Protein AF-A0A930VDH4-F1 (afdb_monomer_lite)

Organism: NCBI:txid433663

InterPro domains:
  IPR058807 ScoMcrA-like, N-terminal head domain [PF26345] (10-71)

Foldseek 3Di:
DALVLLVVLVVPDDLDDPQAQKWWDDPLGTHHLLSSQQSSVCSVPVDGDPSPPQPDSCSSVVVCVVNPIDMDGSLPPSNQAAPVRAADECVVCDVPSLLVQLLVQLLVVLLVQLQAPPRAAELSRSQSRSCRHSSYDDPDDSVVRVLSSLLVQLQVCLVVVHQRSLLSHADPQSAHDPSQQVSCCVRPVDGDPDSSVSSLVSSLSSNQVSVHDPQDPVSDDRDDRRPPPPPPPPPPPPPPPDDPDDDDDDPPPDPFDADPPPRHGDDPVRDDPVVD

Structure (mmCIF, N/CA/C/O backbone):
data_AF-A0A930VDH4-F1
#
_entry.id   AF-A0A930VDH4-F1
#
loop_
_atom_site.group_PDB
_atom_site.id
_atom_site.type_symbol
_atom_site.label_atom_id
_atom_site.label_alt_id
_atom_site.label_comp_id
_atom_site.label_asym_id
_atom_site.label_entity_id
_atom_site.label_seq_id
_atom_site.pdbx_PDB_ins_code
_atom_site.Cartn_x
_atom_site.Cartn_y
_atom_site.Cartn_z
_atom_site.occupancy
_atom_site.B_iso_or_equiv
_atom_site.auth_seq_id
_atom_site.auth_comp_id
_atom_site.auth_asym_id
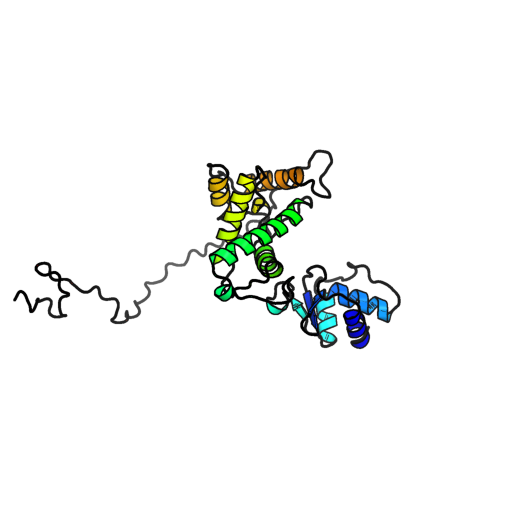_atom_site.auth_atom_id
_atom_site.pdbx_PDB_model_num
ATOM 1 N N . MET A 1 1 ? -22.572 11.115 24.517 1.00 79.00 1 MET A N 1
ATOM 2 C CA . MET A 1 1 ? -22.110 9.742 24.203 1.00 79.00 1 MET A CA 1
ATOM 3 C C . MET A 1 1 ? -21.306 9.202 25.389 1.00 79.00 1 MET A C 1
ATOM 5 O O . MET A 1 1 ? -20.647 9.995 26.045 1.00 79.00 1 MET A O 1
ATOM 9 N N . SER A 1 2 ? -21.380 7.906 25.712 1.00 89.38 2 SER A N 1
ATOM 10 C CA . SER A 1 2 ? -20.719 7.315 26.896 1.00 89.38 2 SER A CA 1
ATOM 11 C C . SER A 1 2 ? -19.932 6.052 26.542 1.00 89.38 2 SER A C 1
ATOM 13 O O . SER A 1 2 ? -20.124 5.487 25.465 1.00 89.38 2 SER A O 1
ATOM 15 N N . ARG A 1 3 ? -19.101 5.562 27.474 1.00 91.94 3 ARG A N 1
ATOM 16 C CA . ARG A 1 3 ? -18.347 4.306 27.318 1.00 91.94 3 ARG A CA 1
ATOM 17 C C . ARG A 1 3 ? -19.244 3.115 26.948 1.00 91.94 3 ARG A C 1
ATOM 19 O O . ARG A 1 3 ? -18.837 2.296 26.135 1.00 91.94 3 ARG A O 1
ATOM 26 N N . HIS A 1 4 ? -20.466 3.060 27.485 1.00 92.69 4 HIS A N 1
ATOM 27 C CA . HIS A 1 4 ? -21.440 2.007 27.177 1.00 92.69 4 HIS A CA 1
ATOM 28 C C . HIS A 1 4 ? -21.858 1.994 25.695 1.00 92.69 4 HIS A C 1
ATOM 30 O O . HIS A 1 4 ? -21.906 0.934 25.072 1.00 92.69 4 HIS A O 1
ATOM 36 N N . HIS A 1 5 ? -22.095 3.172 25.109 1.00 92.38 5 HIS A N 1
ATOM 37 C CA . HIS A 1 5 ? -22.442 3.288 23.689 1.00 92.38 5 HIS A CA 1
ATOM 38 C C . HIS A 1 5 ? -21.302 2.798 22.791 1.00 92.38 5 HIS A C 1
ATOM 40 O O . HIS A 1 5 ? -21.552 2.100 21.814 1.00 92.38 5 HIS A O 1
ATOM 46 N N . VAL A 1 6 ? -20.052 3.097 23.163 1.00 90.94 6 VAL A N 1
ATOM 47 C CA . VAL A 1 6 ? -18.861 2.612 22.448 1.00 90.94 6 VAL A CA 1
ATOM 48 C C . VAL A 1 6 ? -18.741 1.092 22.547 1.00 90.94 6 VAL A C 1
ATOM 50 O O . VAL A 1 6 ? -18.571 0.431 21.530 1.00 90.94 6 VAL A O 1
ATOM 53 N N . THR A 1 7 ? -18.898 0.504 23.738 1.00 91.44 7 THR A N 1
ATOM 54 C CA . THR A 1 7 ? -18.869 -0.964 23.885 1.00 91.44 7 THR A CA 1
ATOM 55 C C . THR A 1 7 ? -19.987 -1.660 23.111 1.00 91.44 7 THR A C 1
ATOM 57 O O . THR A 1 7 ? -19.758 -2.726 22.554 1.00 91.44 7 THR A O 1
ATOM 60 N N . SER A 1 8 ? -21.180 -1.059 23.037 1.00 89.81 8 SER A N 1
ATOM 61 C CA . SER A 1 8 ? -22.277 -1.602 22.230 1.00 89.81 8 SER A CA 1
ATOM 62 C C . SER A 1 8 ? -21.998 -1.488 20.730 1.00 89.81 8 SER A C 1
ATOM 64 O O . SER A 1 8 ? -22.344 -2.404 19.996 1.00 89.81 8 SER A O 1
ATOM 66 N N . ALA A 1 9 ? -21.362 -0.405 20.270 1.00 89.56 9 ALA A N 1
ATOM 67 C CA . ALA A 1 9 ? -20.952 -0.259 18.872 1.00 89.56 9 ALA A CA 1
ATOM 68 C C . ALA A 1 9 ? -19.902 -1.304 18.465 1.00 89.56 9 ALA A C 1
ATOM 70 O O . ALA A 1 9 ? -20.001 -1.881 17.389 1.00 89.56 9 ALA A O 1
ATOM 71 N N . LEU A 1 10 ? -18.939 -1.593 19.344 1.00 89.00 10 LEU A N 1
ATOM 72 C CA . LEU A 1 10 ? -17.893 -2.589 19.093 1.00 89.00 10 LEU A CA 1
ATOM 73 C C . LEU A 1 10 ? -18.436 -4.015 18.939 1.00 89.00 10 LEU A C 1
ATOM 75 O O . LEU A 1 10 ? -17.871 -4.791 18.183 1.00 89.00 10 LEU A O 1
ATOM 79 N N . ALA A 1 11 ? -19.524 -4.364 19.630 1.00 85.25 11 ALA A N 1
ATOM 80 C CA . ALA A 1 11 ? -20.116 -5.702 19.555 1.00 85.25 11 ALA A CA 1
ATOM 81 C C . ALA A 1 11 ? -20.780 -6.016 18.199 1.00 85.25 11 ALA A C 1
ATOM 83 O O . ALA A 1 11 ? -21.043 -7.179 17.907 1.00 85.25 11 ALA A O 1
ATOM 84 N N . GLU A 1 12 ? -21.074 -4.990 17.400 1.00 81.31 12 GLU A N 1
ATOM 85 C CA . GLU A 1 12 ? -21.780 -5.101 16.117 1.00 81.31 12 GLU A CA 1
ATOM 86 C C . GLU A 1 12 ? -20.874 -4.798 14.913 1.00 81.31 12 GLU A C 1
ATOM 88 O O . GLU A 1 12 ? -21.318 -4.919 13.774 1.00 81.31 12 GLU A O 1
ATOM 93 N N . GLN A 1 13 ? -19.622 -4.390 15.149 1.00 77.38 13 GLN A N 1
ATOM 94 C CA . GLN A 1 13 ? -18.637 -4.159 14.095 1.00 77.38 13 GLN A CA 1
ATOM 95 C C . GLN A 1 13 ? -17.711 -5.362 13.942 1.00 77.38 13 GLN A C 1
ATOM 97 O O . GLN A 1 13 ? -17.181 -5.882 14.923 1.00 77.38 13 GLN A O 1
ATOM 102 N N . ASP A 1 14 ? -17.428 -5.730 12.697 1.00 66.75 14 ASP A N 1
ATOM 103 C CA . ASP A 1 14 ? -16.329 -6.637 12.396 1.00 66.75 14 ASP A CA 1
ATOM 104 C C . ASP A 1 14 ? -14.994 -5.892 12.591 1.00 66.75 14 ASP A C 1
ATOM 106 O O . ASP A 1 14 ? -14.779 -4.810 12.040 1.00 66.75 14 ASP A O 1
ATOM 110 N N . GLY A 1 15 ? -14.086 -6.462 13.394 1.00 59.78 15 GLY A N 1
ATOM 111 C CA . GLY A 1 15 ? -12.808 -5.865 13.828 1.00 59.78 15 GLY A CA 1
ATOM 112 C C . GLY A 1 15 ? -11.730 -5.718 12.745 1.00 59.78 15 GLY A C 1
ATOM 113 O O . GLY A 1 15 ? -10.545 -5.867 13.026 1.00 59.78 15 GLY A O 1
ATOM 114 N N . THR A 1 16 ? -12.131 -5.487 11.495 1.00 58.84 16 THR A N 1
ATOM 115 C CA . THR A 1 16 ? -11.247 -5.329 10.329 1.00 58.84 16 THR A CA 1
ATOM 116 C C . THR A 1 16 ? -11.813 -4.314 9.327 1.00 58.84 16 THR A C 1
ATOM 118 O O . THR A 1 16 ? -11.855 -4.546 8.121 1.00 58.84 16 THR A O 1
ATOM 121 N N . GLY A 1 17 ? -12.266 -3.162 9.831 1.00 56.84 17 GLY A N 1
ATOM 122 C CA . GLY A 1 17 ? -12.662 -2.028 8.992 1.00 56.84 17 GLY A CA 1
ATOM 123 C C . GLY A 1 17 ? -11.496 -1.423 8.182 1.00 56.84 17 GLY A C 1
ATOM 124 O O . GLY A 1 17 ? -10.336 -1.813 8.361 1.00 56.84 17 GLY A O 1
ATOM 125 N N . PRO A 1 18 ? -11.781 -0.457 7.286 1.00 57.75 18 PRO A N 1
ATOM 126 C CA . PRO A 1 18 ? -10.750 0.266 6.554 1.00 57.75 18 PRO A CA 1
ATOM 127 C C . PRO A 1 18 ? -9.725 0.889 7.507 1.00 57.75 18 PRO A C 1
ATOM 129 O O . PRO A 1 18 ? -10.044 1.302 8.621 1.00 57.75 18 PRO A O 1
ATOM 132 N N . ARG A 1 19 ? -8.469 0.946 7.061 1.00 67.06 19 ARG A N 1
ATOM 133 C CA . ARG A 1 19 ? -7.366 1.465 7.866 1.00 67.06 19 ARG A CA 1
ATOM 134 C C . ARG A 1 19 ? -7.548 2.963 8.100 1.00 67.06 19 ARG A C 1
ATOM 136 O O . ARG A 1 19 ? -7.362 3.763 7.187 1.00 67.06 19 ARG A O 1
ATOM 143 N N . GLU A 1 20 ? -7.850 3.319 9.337 1.00 75.44 20 GLU A N 1
ATOM 144 C CA . GLU A 1 20 ? -7.886 4.703 9.790 1.00 75.44 20 GLU A CA 1
ATOM 145 C C . GLU A 1 20 ? -6.541 5.134 10.380 1.00 75.44 20 GLU A C 1
ATOM 147 O O . GLU A 1 20 ? -5.685 4.318 10.735 1.00 75.44 20 GLU A O 1
ATOM 152 N N . ASP A 1 21 ? -6.349 6.443 10.513 1.00 83.69 21 ASP A N 1
ATOM 153 C CA . ASP A 1 21 ? -5.155 7.008 11.142 1.00 83.69 21 ASP A CA 1
ATOM 154 C C . ASP A 1 21 ? -5.068 6.716 12.640 1.00 83.69 21 ASP A C 1
ATOM 156 O O . ASP A 1 21 ? -3.978 6.766 13.215 1.00 83.69 21 ASP A O 1
ATOM 160 N N . PHE A 1 22 ? -6.195 6.371 13.262 1.00 88.31 22 PHE A N 1
ATOM 161 C CA . PHE A 1 22 ? -6.268 5.948 14.649 1.00 88.31 22 PHE A CA 1
ATOM 162 C C . PHE A 1 22 ? -7.115 4.693 14.782 1.00 88.31 22 PHE A C 1
ATOM 164 O O . PHE A 1 22 ? -8.194 4.583 14.211 1.00 88.31 22 PHE A O 1
ATOM 171 N N . VAL A 1 23 ? -6.617 3.755 15.579 1.00 89.75 23 VAL A N 1
ATOM 172 C CA . VAL A 1 23 ? -7.215 2.438 15.762 1.00 89.75 23 VAL A CA 1
ATOM 173 C C . VAL A 1 23 ? -7.462 2.207 17.243 1.00 89.75 23 VAL A C 1
ATOM 175 O O . VAL A 1 23 ? -6.554 2.320 18.071 1.00 89.75 23 VAL A O 1
ATOM 178 N N . LEU A 1 24 ? -8.700 1.884 17.592 1.00 90.88 24 LEU A N 1
ATOM 179 C CA . LEU A 1 24 ? -9.090 1.443 18.920 1.00 90.88 24 LEU A CA 1
ATOM 180 C C . LEU A 1 24 ? -8.817 -0.058 19.062 1.00 90.88 24 LEU A C 1
ATOM 182 O O . LEU A 1 24 ? -9.305 -0.865 18.278 1.00 90.88 24 LEU A O 1
ATOM 186 N N . MET A 1 25 ? -8.082 -0.433 20.109 1.00 89.81 25 MET A N 1
ATOM 187 C CA . MET A 1 25 ? -7.813 -1.831 20.449 1.00 89.81 25 MET A CA 1
ATOM 188 C C . MET A 1 25 ? -8.819 -2.337 21.485 1.00 89.81 25 MET A C 1
ATOM 190 O O . MET A 1 25 ? -8.891 -1.805 22.600 1.00 89.81 25 MET A O 1
ATOM 194 N N . HIS A 1 26 ? -9.572 -3.388 21.153 1.00 88.88 26 HIS A N 1
ATOM 195 C CA . HIS A 1 26 ? -10.546 -4.001 22.060 1.00 88.88 26 HIS A CA 1
ATOM 196 C C . HIS A 1 26 ? -10.658 -5.512 21.844 1.00 88.88 26 HIS A C 1
ATOM 198 O O . HIS A 1 26 ? -10.803 -5.971 20.718 1.00 88.88 26 HIS A O 1
ATOM 204 N N . GLY A 1 27 ? -10.572 -6.303 22.920 1.00 83.75 27 GLY A N 1
ATOM 205 C CA . GLY A 1 27 ? -10.697 -7.766 22.831 1.00 83.75 27 GLY A CA 1
ATOM 206 C C . GLY A 1 27 ? -9.653 -8.445 21.929 1.00 83.75 27 GLY A C 1
ATOM 207 O O . GLY A 1 27 ? -9.933 -9.491 21.360 1.00 83.75 27 GLY A O 1
ATOM 208 N N . GLY A 1 28 ? -8.472 -7.837 21.753 1.00 80.25 28 GLY A N 1
ATOM 209 C CA . GLY A 1 28 ? -7.440 -8.323 20.825 1.00 80.25 28 GLY A CA 1
ATOM 210 C C . GLY A 1 28 ? -7.694 -7.994 19.348 1.00 80.25 28 GLY A C 1
ATOM 211 O O . GLY A 1 28 ? -6.917 -8.420 18.503 1.00 80.25 28 GLY A O 1
ATOM 212 N N . GLN A 1 29 ? -8.749 -7.236 19.043 1.00 83.25 29 GLN A N 1
ATOM 213 C CA . GLN A 1 29 ? -9.100 -6.772 17.701 1.00 83.25 29 GLN A CA 1
ATOM 214 C C . GLN A 1 29 ? -8.829 -5.268 17.549 1.00 83.25 29 GLN A C 1
ATOM 216 O O . GLN A 1 29 ? -8.741 -4.536 18.544 1.00 83.25 29 GLN A O 1
ATOM 221 N N . ALA A 1 30 ? -8.703 -4.830 16.298 1.00 85.56 30 ALA A N 1
ATOM 222 C CA . ALA A 1 30 ? -8.422 -3.457 15.898 1.00 85.56 30 ALA A CA 1
ATOM 223 C C . ALA A 1 30 ? -9.645 -2.854 15.195 1.00 85.56 30 ALA A C 1
ATOM 225 O O . ALA A 1 30 ? -10.146 -3.412 14.229 1.00 85.56 30 ALA A O 1
ATOM 226 N N . TYR A 1 31 ? -10.112 -1.696 15.647 1.00 87.00 31 TYR A N 1
ATOM 227 C CA . TYR A 1 31 ? -11.273 -1.020 15.069 1.00 87.00 31 TYR A CA 1
ATOM 228 C C . TYR A 1 31 ? -10.912 0.406 14.669 1.00 87.00 31 TYR A C 1
ATOM 230 O O . TYR A 1 31 ? -10.160 1.066 15.385 1.00 87.00 31 TYR A O 1
ATOM 238 N N . GLY A 1 32 ? -11.472 0.906 13.568 1.00 87.81 32 GLY A N 1
ATOM 239 C CA . GLY A 1 32 ? -11.352 2.319 13.206 1.00 87.81 32 GLY A CA 1
ATOM 240 C C . GLY A 1 32 ? -11.907 3.215 14.318 1.00 87.81 32 GLY A C 1
ATOM 241 O O . GLY A 1 32 ? -13.029 3.010 14.783 1.00 87.81 32 GLY A O 1
ATOM 242 N N . ALA A 1 33 ? -11.113 4.166 14.807 1.00 89.19 33 ALA A N 1
ATOM 243 C CA . ALA A 1 33 ? -11.533 5.096 15.848 1.00 89.19 33 ALA A CA 1
ATOM 244 C C . ALA A 1 33 ? -12.740 5.959 15.424 1.00 89.19 33 ALA A C 1
ATOM 246 O O . ALA A 1 33 ? -13.678 6.118 16.206 1.00 89.19 33 ALA A O 1
ATOM 247 N N . GLU A 1 34 ? -12.741 6.506 14.211 1.00 87.00 34 GLU A N 1
ATOM 248 C CA . GLU A 1 34 ? -13.826 7.304 13.636 1.00 87.00 34 GLU A CA 1
ATOM 249 C C . GLU A 1 34 ? -15.056 6.443 13.352 1.00 87.00 34 GLU A C 1
ATOM 251 O O . GLU A 1 34 ? -16.157 6.821 13.760 1.00 87.00 34 GLU A O 1
ATOM 256 N N . ALA A 1 35 ? -14.891 5.260 12.754 1.00 86.56 35 ALA A N 1
ATOM 257 C CA . ALA A 1 35 ? -15.990 4.328 12.515 1.00 86.56 35 ALA A CA 1
ATOM 258 C C . ALA A 1 35 ? -16.689 3.908 13.819 1.00 86.56 35 ALA A C 1
ATOM 260 O O . ALA A 1 35 ? -17.920 3.937 13.919 1.00 86.56 35 ALA A O 1
ATOM 261 N N . VAL A 1 36 ? -15.922 3.546 14.852 1.00 89.38 36 VAL A N 1
ATOM 262 C CA . VAL A 1 36 ? -16.469 3.176 16.168 1.00 89.38 36 VAL A CA 1
ATOM 263 C C . VAL A 1 36 ? -17.174 4.358 16.813 1.00 89.38 36 VAL A C 1
ATOM 265 O O . VAL A 1 36 ? -18.265 4.201 17.366 1.00 89.38 36 VAL A O 1
ATOM 268 N N . LEU A 1 37 ? -16.570 5.545 16.760 1.00 88.75 37 LEU A N 1
ATOM 269 C CA . LEU A 1 37 ? -17.138 6.722 17.398 1.00 88.75 37 LEU A CA 1
ATOM 270 C C . LEU A 1 37 ? -18.425 7.183 16.707 1.00 88.75 37 LEU A C 1
ATOM 272 O O . LEU A 1 37 ? -19.393 7.519 17.390 1.00 88.75 37 LEU A O 1
ATOM 276 N N . SER A 1 38 ? -18.468 7.133 15.377 1.00 85.94 38 SER A N 1
ATOM 277 C CA . SER A 1 38 ? -19.652 7.468 14.579 1.00 85.94 38 SER A CA 1
ATOM 278 C C . SER A 1 38 ? -20.797 6.490 14.857 1.00 85.94 38 SER A C 1
ATOM 280 O O . SER A 1 38 ? -21.923 6.912 15.134 1.00 85.94 38 SER A O 1
ATOM 282 N N . ALA A 1 39 ? -20.508 5.185 14.923 1.00 88.31 39 ALA A N 1
ATOM 283 C CA . ALA A 1 39 ? -21.491 4.171 15.310 1.00 88.31 39 ALA A CA 1
ATOM 284 C C . ALA A 1 39 ? -21.992 4.358 16.756 1.00 88.31 39 ALA A C 1
ATOM 286 O O . ALA A 1 39 ? -23.193 4.268 17.026 1.00 88.31 39 ALA A O 1
ATOM 287 N N . ALA A 1 40 ? -21.096 4.674 17.694 1.00 90.00 40 ALA A N 1
ATOM 288 C CA . ALA A 1 40 ? -21.452 4.948 19.084 1.00 90.00 40 ALA A CA 1
ATOM 289 C C . ALA A 1 40 ? -22.299 6.223 19.231 1.00 90.00 40 ALA A C 1
ATOM 291 O O . ALA A 1 40 ? -23.220 6.264 20.053 1.00 90.00 40 ALA A O 1
ATOM 292 N N . HIS A 1 41 ? -22.024 7.256 18.431 1.00 87.44 41 HIS A N 1
ATOM 293 C CA . HIS A 1 41 ? -22.827 8.472 18.386 1.00 87.44 41 HIS A CA 1
ATOM 294 C C . HIS A 1 41 ? -24.236 8.195 17.860 1.00 87.44 41 HIS A C 1
ATOM 296 O O . HIS A 1 41 ? -25.213 8.618 18.484 1.00 87.44 41 HIS A O 1
ATOM 302 N N . HIS A 1 42 ? -24.350 7.443 16.762 1.00 86.94 42 HIS A N 1
ATOM 303 C CA . HIS A 1 42 ? -25.639 7.027 16.219 1.00 86.94 42 HIS A CA 1
ATOM 304 C C . HIS A 1 42 ? -26.455 6.255 17.261 1.00 86.94 42 HIS A C 1
ATOM 306 O O . HIS A 1 42 ? -27.613 6.586 17.496 1.00 86.94 42 HIS A O 1
ATOM 312 N N . LYS A 1 43 ? -25.841 5.316 17.994 1.00 86.12 43 LYS A N 1
ATOM 313 C CA . LYS A 1 43 ? -26.513 4.613 19.103 1.00 86.12 43 LYS A CA 1
ATOM 314 C C . LYS A 1 43 ? -26.978 5.543 20.225 1.00 86.12 43 LYS A C 1
ATOM 316 O O . LYS A 1 43 ? -28.010 5.289 20.833 1.00 86.12 43 LYS A O 1
ATOM 321 N N . ALA A 1 44 ? -26.217 6.592 20.526 1.00 88.50 44 ALA A N 1
ATOM 322 C CA . ALA A 1 44 ? -26.541 7.515 21.611 1.00 88.50 44 ALA A CA 1
ATOM 323 C C . ALA A 1 44 ? -27.631 8.538 21.250 1.00 88.50 44 ALA A C 1
ATOM 325 O O . ALA A 1 44 ? -28.298 9.046 22.147 1.00 88.50 44 ALA A O 1
ATOM 326 N N . THR A 1 45 ? -27.769 8.888 19.970 1.00 87.31 45 THR A N 1
ATOM 327 C CA . THR A 1 45 ? -28.586 10.035 19.529 1.00 87.31 45 THR A CA 1
ATOM 328 C C . THR A 1 45 ? -29.667 9.681 18.511 1.00 87.31 45 THR A C 1
ATOM 330 O O . THR A 1 45 ? -30.575 10.477 18.302 1.00 87.31 45 THR A O 1
ATOM 333 N N . GLY A 1 46 ? -29.578 8.513 17.871 1.00 85.62 46 GLY A N 1
ATOM 334 C CA . GLY A 1 46 ? -30.395 8.137 16.716 1.00 85.62 46 GLY A CA 1
ATOM 335 C C . GLY A 1 46 ? -29.986 8.825 15.408 1.00 85.62 46 GLY A C 1
ATOM 336 O O . GLY A 1 46 ? -30.580 8.541 14.373 1.00 85.62 46 GLY A O 1
ATOM 337 N N . THR A 1 47 ? -28.978 9.705 15.429 1.00 80.19 47 THR A N 1
ATOM 338 C CA . THR A 1 47 ? -28.545 10.479 14.259 1.00 80.19 47 THR A CA 1
ATOM 339 C C . THR A 1 47 ? -27.160 10.022 13.799 1.00 80.19 47 THR A C 1
ATOM 341 O O . THR A 1 47 ? -26.223 10.011 14.611 1.00 80.19 47 THR A O 1
ATOM 344 N N . PRO A 1 48 ? -26.992 9.638 12.520 1.00 74.25 48 PRO A N 1
ATOM 345 C CA . PRO A 1 48 ? -25.680 9.309 11.985 1.00 74.25 48 PRO A CA 1
ATOM 346 C C . PRO A 1 48 ? -24.831 10.579 11.905 1.00 74.25 48 PRO A C 1
ATOM 348 O O . PRO A 1 48 ? -25.291 11.613 11.422 1.00 74.25 48 PRO A O 1
ATOM 351 N N . VAL A 1 49 ? -23.592 10.495 12.384 1.00 67.56 49 VAL A N 1
ATOM 352 C CA . VAL A 1 49 ? -22.578 11.511 12.084 1.00 67.56 49 VAL A CA 1
ATOM 353 C C . VAL A 1 49 ? -22.026 11.149 10.710 1.00 67.56 49 VAL A C 1
ATOM 355 O O . VAL A 1 49 ? -21.617 9.998 10.543 1.00 67.56 49 VAL A O 1
ATOM 358 N N . PRO A 1 50 ? -22.048 12.046 9.712 1.00 61.56 50 PRO A N 1
ATOM 359 C CA . PRO A 1 50 ? -21.342 11.771 8.472 1.00 61.56 50 PRO A CA 1
ATOM 360 C C . PRO A 1 50 ? -19.849 11.604 8.780 1.00 61.56 50 PRO A C 1
ATOM 362 O O . PRO A 1 50 ? -19.310 12.343 9.603 1.00 61.56 50 PRO A O 1
ATOM 365 N N . ASP A 1 51 ? -19.176 10.680 8.092 1.00 54.09 51 ASP A N 1
ATOM 366 C CA . ASP A 1 51 ? -17.770 10.291 8.317 1.00 54.09 51 ASP A CA 1
ATOM 367 C C . ASP A 1 51 ? -16.758 11.464 8.313 1.00 54.09 51 ASP A C 1
ATOM 369 O O . ASP A 1 51 ? -15.575 11.266 8.561 1.00 54.09 51 ASP A O 1
ATOM 373 N N . HIS A 1 52 ? -17.172 12.693 7.984 1.00 50.84 52 HIS A N 1
ATOM 374 C CA . HIS A 1 52 ? -16.321 13.881 7.849 1.00 50.84 52 HIS A CA 1
ATOM 375 C C . HIS A 1 52 ? -16.675 15.029 8.810 1.00 50.84 52 HIS A C 1
ATOM 377 O O . HIS A 1 52 ? -16.106 16.111 8.683 1.00 50.84 52 HIS A O 1
ATOM 383 N N . ASP A 1 53 ? -17.580 14.831 9.776 1.00 58.59 53 ASP A N 1
ATOM 384 C CA . ASP A 1 53 ? -17.947 15.894 10.734 1.00 58.59 53 ASP A CA 1
ATOM 385 C C . ASP A 1 53 ? -16.896 16.102 11.851 1.00 58.59 53 ASP A C 1
ATOM 387 O O . ASP A 1 53 ? -17.042 16.941 12.744 1.00 58.59 53 ASP A O 1
ATOM 391 N N . TRP A 1 54 ? -15.794 15.345 11.813 1.00 64.81 54 TRP A N 1
ATOM 392 C CA . TRP A 1 54 ? -14.688 15.469 12.757 1.00 64.81 54 TRP A CA 1
ATOM 393 C C . TRP A 1 54 ? -13.762 16.617 12.337 1.00 64.81 54 TRP A C 1
ATOM 395 O O . TRP A 1 54 ? -12.929 16.500 11.442 1.00 64.81 54 TRP A O 1
ATOM 405 N N . THR A 1 55 ? -13.900 17.756 13.014 1.00 68.06 55 THR A N 1
ATOM 406 C CA . THR A 1 55 ? -13.151 18.999 12.735 1.00 68.06 55 THR A CA 1
ATOM 407 C C . THR A 1 55 ? -11.627 18.853 12.806 1.00 68.06 55 THR A C 1
ATOM 409 O O . THR A 1 55 ? -10.900 19.648 12.209 1.00 68.06 55 THR A O 1
ATOM 412 N N . ALA A 1 56 ? -11.131 17.841 13.525 1.00 78.88 56 ALA A N 1
ATOM 413 C CA . ALA A 1 56 ? -9.725 17.470 13.560 1.00 78.88 56 ALA A CA 1
ATOM 414 C C . ALA A 1 56 ? -9.552 15.958 13.389 1.00 78.88 56 ALA A C 1
ATOM 416 O O . ALA A 1 56 ? -10.270 15.164 13.994 1.00 78.88 56 ALA A O 1
ATOM 417 N N . LYS A 1 57 ? -8.512 15.579 12.644 1.00 76.94 57 LYS A N 1
ATOM 418 C CA . LYS A 1 57 ? -8.165 14.197 12.279 1.00 76.94 57 LYS A CA 1
ATOM 419 C C . LYS A 1 57 ? -7.951 13.241 13.466 1.00 76.94 57 LYS A C 1
ATOM 421 O O . LYS A 1 57 ? -8.043 12.031 13.329 1.00 76.94 57 LYS A O 1
ATOM 426 N N . ASP A 1 58 ? -7.616 13.761 14.641 1.00 86.00 58 ASP A N 1
ATOM 427 C CA . ASP A 1 58 ? -7.401 12.978 15.863 1.00 86.00 58 ASP A CA 1
ATOM 428 C C . ASP A 1 58 ? -8.505 13.183 16.909 1.00 86.00 58 ASP A C 1
ATOM 430 O O . ASP A 1 58 ? -8.406 12.665 18.025 1.00 86.00 58 ASP A O 1
ATOM 434 N N . GLN A 1 59 ? -9.567 13.922 16.571 1.00 87.00 59 GLN A N 1
ATOM 435 C CA . GLN A 1 59 ? -10.665 14.224 17.486 1.00 87.00 59 GLN A CA 1
ATOM 436 C C . GLN A 1 59 ? -11.313 12.943 18.015 1.00 87.00 59 GLN A C 1
ATOM 438 O O . GLN A 1 59 ? -11.496 12.810 19.228 1.00 87.00 59 GLN A O 1
ATOM 443 N N . ALA A 1 60 ? -11.582 11.974 17.134 1.00 87.69 60 ALA A N 1
ATOM 444 C CA . ALA A 1 60 ? -12.184 10.714 17.541 1.00 87.69 60 ALA A CA 1
ATOM 445 C C . ALA A 1 60 ? -11.297 9.939 18.526 1.00 87.69 60 ALA A C 1
ATOM 447 O O . ALA A 1 60 ? -11.757 9.457 19.565 1.00 87.69 60 ALA A O 1
ATOM 448 N N . ALA A 1 61 ? -9.990 9.908 18.255 1.00 91.19 61 ALA A N 1
ATOM 449 C CA . ALA A 1 61 ? -9.011 9.263 19.117 1.00 91.19 61 ALA A CA 1
ATOM 450 C C . ALA A 1 61 ? -8.938 9.904 20.511 1.00 91.19 61 ALA A C 1
ATOM 452 O O . ALA A 1 61 ? -8.816 9.187 21.504 1.00 91.19 61 ALA A O 1
ATOM 453 N N . ARG A 1 62 ? -9.025 11.238 20.615 1.00 91.75 62 ARG A N 1
ATOM 454 C CA . ARG A 1 62 ? -9.044 11.943 21.910 1.00 91.75 62 ARG A CA 1
ATOM 455 C C . ARG A 1 62 ? -10.272 11.562 22.734 1.00 91.75 62 ARG A C 1
ATOM 457 O O . ARG A 1 62 ? -10.110 11.139 23.873 1.00 91.75 62 ARG A O 1
ATOM 464 N N . ILE A 1 63 ? -11.463 11.615 22.136 1.00 92.12 63 ILE A N 1
ATOM 465 C CA . ILE A 1 63 ? -12.725 11.279 22.816 1.00 92.12 63 ILE A CA 1
ATOM 466 C C . ILE A 1 63 ? -12.699 9.831 23.322 1.00 92.12 63 ILE A C 1
ATOM 468 O O . ILE A 1 63 ? -13.041 9.549 24.469 1.00 92.12 63 ILE A O 1
ATOM 472 N N . LEU A 1 64 ? -12.252 8.889 22.491 1.00 93.19 64 LEU A N 1
ATOM 473 C CA . LEU A 1 64 ? -12.158 7.482 22.881 1.00 93.19 64 LEU A CA 1
ATOM 474 C C . LEU A 1 64 ? -11.139 7.253 24.011 1.00 93.19 64 LEU A C 1
ATOM 476 O O . LEU A 1 64 ? -11.399 6.455 24.915 1.00 93.19 64 LEU A O 1
ATOM 480 N N . ARG A 1 65 ? -10.011 7.975 24.014 1.00 95.31 65 ARG A N 1
ATOM 481 C CA . ARG A 1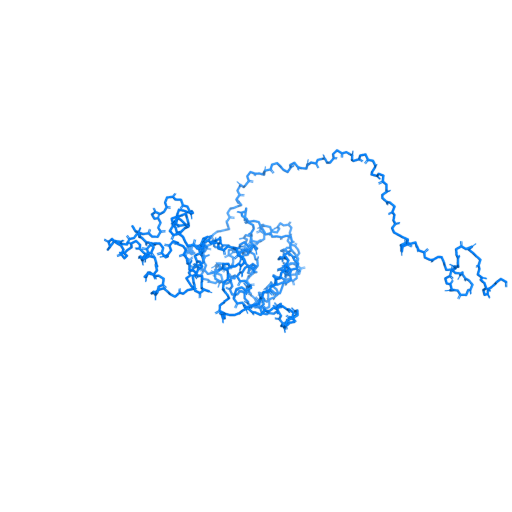 65 ? -9.037 7.936 25.119 1.00 95.31 65 ARG A CA 1
ATOM 482 C C . ARG A 1 65 ? -9.610 8.515 26.412 1.00 95.31 65 ARG A C 1
ATOM 484 O O . ARG A 1 65 ? -9.424 7.906 27.461 1.00 95.31 65 ARG A O 1
ATOM 491 N N . GLU A 1 66 ? -10.344 9.625 26.346 1.00 95.44 66 GLU A N 1
ATOM 492 C CA . GLU A 1 66 ? -11.049 10.212 27.499 1.00 95.44 66 GLU A CA 1
ATOM 493 C C . GLU A 1 66 ? -12.080 9.243 28.094 1.00 95.44 66 GLU A C 1
ATOM 495 O O . GLU A 1 66 ? -12.240 9.160 29.310 1.00 95.44 66 GLU A O 1
ATOM 500 N N . LEU A 1 67 ? -12.721 8.428 27.251 1.00 94.75 67 LEU A N 1
ATOM 501 C CA . LEU A 1 67 ? -13.622 7.348 27.669 1.00 94.75 67 LEU A CA 1
ATOM 502 C C . LEU A 1 67 ? -12.893 6.081 28.159 1.00 94.75 67 LEU A C 1
ATOM 504 O O . LEU A 1 67 ? -13.542 5.075 28.478 1.00 94.75 67 LEU A O 1
ATOM 508 N N . GLY A 1 68 ? -11.560 6.109 28.232 1.00 94.38 68 GLY A N 1
ATOM 509 C CA . GLY A 1 68 ? -10.716 5.044 28.770 1.00 94.38 68 GLY A CA 1
ATOM 510 C C . GLY A 1 68 ? -10.460 3.882 27.808 1.00 94.38 68 GLY A C 1
ATOM 511 O O . GLY A 1 68 ? -10.312 2.745 28.262 1.00 94.38 68 GLY A O 1
ATOM 512 N N . PHE A 1 69 ? -10.487 4.105 26.493 1.00 94.62 69 PHE A N 1
ATOM 513 C CA . PHE A 1 69 ? -10.096 3.096 25.502 1.00 94.62 69 PHE A CA 1
ATOM 514 C C . PHE A 1 69 ? -8.630 3.251 25.080 1.00 94.62 69 PHE A C 1
ATOM 516 O O . PHE A 1 69 ? -8.098 4.359 24.997 1.00 94.62 69 PHE A O 1
ATOM 523 N N . ARG A 1 70 ? -7.973 2.123 24.780 1.00 93.75 70 ARG A N 1
ATOM 524 C CA . ARG A 1 70 ? -6.626 2.108 24.197 1.00 93.75 70 ARG A CA 1
ATOM 525 C C . ARG A 1 70 ? -6.741 2.432 22.708 1.00 93.75 70 ARG A C 1
ATOM 527 O O . ARG A 1 70 ? -7.249 1.612 21.952 1.00 93.75 70 ARG A O 1
ATOM 534 N N . VAL A 1 71 ? -6.260 3.605 22.302 1.00 92.62 71 VAL A N 1
ATOM 535 C CA . VAL A 1 71 ? -6.260 4.044 20.898 1.00 92.62 71 VAL A CA 1
ATOM 536 C C . VAL A 1 71 ? -4.838 4.325 20.438 1.00 92.62 71 VAL A C 1
ATOM 538 O O . VAL A 1 71 ? -4.160 5.198 20.996 1.00 92.62 71 VAL A O 1
ATOM 541 N N . LEU A 1 72 ? -4.413 3.602 19.413 1.00 90.56 72 LEU A N 1
ATOM 542 C CA . LEU A 1 72 ? -3.095 3.665 18.797 1.00 90.56 72 LEU A CA 1
ATOM 543 C C . LEU A 1 72 ? -3.162 4.430 17.472 1.00 90.56 72 LEU A C 1
ATOM 545 O O . LEU A 1 72 ? -4.244 4.643 16.927 1.00 90.56 72 LEU A O 1
ATOM 549 N N . ALA A 1 73 ? -2.011 4.865 16.967 1.00 87.06 73 ALA A N 1
ATOM 550 C CA . ALA A 1 73 ? -1.930 5.317 15.583 1.00 87.06 73 ALA A CA 1
ATOM 551 C C . ALA A 1 73 ? -2.094 4.104 14.650 1.00 87.06 73 ALA A C 1
ATOM 553 O O . ALA A 1 73 ? -1.659 3.006 14.987 1.00 87.06 73 ALA A O 1
ATOM 554 N N . GLY A 1 74 ? -2.711 4.272 13.482 1.00 81.25 74 GLY A N 1
ATOM 555 C CA . GLY A 1 74 ? -2.955 3.163 12.550 1.00 81.25 74 GLY A CA 1
ATOM 556 C C . GLY A 1 74 ? -1.682 2.575 11.935 1.00 81.25 74 GLY A C 1
ATOM 557 O O . GLY A 1 74 ? -1.706 1.520 11.306 1.00 81.25 74 GLY A O 1
ATOM 558 N N . ASP A 1 75 ? -0.549 3.257 12.076 1.00 78.12 75 ASP A N 1
ATOM 559 C CA . ASP A 1 75 ? 0.778 2.770 11.712 1.00 78.12 75 ASP A CA 1
ATOM 560 C C . ASP A 1 75 ? 1.583 2.201 12.889 1.00 78.12 75 ASP A C 1
ATOM 562 O O . ASP A 1 75 ? 2.727 1.787 12.688 1.00 78.12 75 ASP A O 1
ATOM 566 N N . ASP A 1 76 ? 1.001 2.159 14.089 1.00 83.31 76 ASP A N 1
ATOM 567 C CA . ASP A 1 76 ? 1.587 1.488 15.241 1.00 83.31 76 ASP A CA 1
ATOM 568 C C . ASP A 1 76 ? 1.577 -0.036 15.007 1.00 83.31 76 ASP A C 1
ATOM 570 O O . ASP A 1 76 ? 0.531 -0.587 14.658 1.00 83.31 76 ASP A O 1
ATOM 574 N N . PRO A 1 77 ? 2.703 -0.748 15.191 1.00 75.88 77 PRO A N 1
ATOM 575 C CA . PRO A 1 77 ? 2.758 -2.200 15.024 1.00 75.88 77 PRO A CA 1
ATOM 576 C C . PRO A 1 77 ? 1.722 -2.972 15.852 1.00 75.88 77 PRO A C 1
ATOM 578 O O . PRO A 1 77 ? 1.236 -4.003 15.392 1.00 75.88 77 PRO A O 1
ATOM 581 N N . ASP A 1 78 ? 1.354 -2.476 17.037 1.00 79.00 78 ASP A N 1
ATOM 582 C CA . ASP A 1 78 ? 0.342 -3.100 17.897 1.00 79.00 78 ASP A CA 1
ATOM 583 C C . ASP A 1 78 ? -1.093 -2.857 17.395 1.00 79.00 78 ASP A C 1
ATOM 585 O O . ASP A 1 78 ? -2.018 -3.542 17.832 1.00 79.00 78 ASP A O 1
ATOM 589 N N . ALA A 1 79 ? -1.292 -1.879 16.506 1.00 81.88 79 ALA A N 1
ATOM 590 C CA . ALA A 1 79 ? -2.579 -1.571 15.884 1.00 81.88 79 ALA A CA 1
ATOM 591 C C . ALA A 1 79 ? -2.853 -2.415 14.633 1.00 81.88 79 ALA A C 1
ATOM 593 O O . ALA A 1 79 ? -3.989 -2.488 14.164 1.00 81.88 79 ALA A O 1
ATOM 594 N N . VAL A 1 80 ? -1.815 -3.030 14.065 1.00 82.19 80 VAL A N 1
ATOM 595 C CA . VAL A 1 80 ? -1.911 -3.800 12.826 1.00 82.19 80 VAL A CA 1
ATOM 596 C C . VAL A 1 80 ? -2.253 -5.249 13.165 1.00 82.19 80 VAL A C 1
ATOM 598 O O . VAL A 1 80 ? -1.464 -5.970 13.775 1.00 82.19 80 VAL A O 1
ATOM 601 N N . VAL A 1 81 ? -3.432 -5.691 12.733 1.00 82.12 81 VAL A N 1
ATOM 602 C CA . VAL A 1 81 ? -3.883 -7.085 12.851 1.00 82.12 81 VAL A CA 1
ATOM 603 C C . VAL A 1 81 ? -3.769 -7.750 11.477 1.00 82.12 81 VAL A C 1
ATOM 605 O O . VAL A 1 81 ? -4.218 -7.161 10.487 1.00 82.12 81 VAL A O 1
ATOM 608 N N . PRO A 1 82 ? -3.151 -8.940 11.375 1.00 87.75 82 PRO A N 1
ATOM 609 C CA . PRO A 1 82 ? -2.959 -9.594 10.094 1.00 87.75 82 PRO A CA 1
ATOM 610 C C . PRO A 1 82 ? -4.301 -10.099 9.564 1.00 87.75 82 PRO A C 1
ATOM 612 O O . PRO A 1 82 ? -5.172 -10.488 10.340 1.00 87.75 82 PRO A O 1
ATOM 615 N N . VAL A 1 83 ? -4.459 -10.132 8.241 1.00 83.94 83 VAL A N 1
ATOM 616 C CA . VAL A 1 83 ? -5.702 -10.593 7.591 1.00 83.94 83 VAL A CA 1
ATOM 617 C C . VAL A 1 83 ? -6.033 -12.039 7.979 1.00 83.94 83 VAL A C 1
ATOM 619 O O . VAL A 1 83 ? -7.195 -12.387 8.151 1.00 83.94 83 VAL A O 1
ATOM 622 N N . SER A 1 84 ? -5.010 -12.866 8.199 1.00 85.31 84 SER A N 1
ATOM 623 C CA . SER A 1 84 ? -5.131 -14.247 8.682 1.00 85.31 84 SER A CA 1
ATOM 624 C C . SER A 1 84 ? -5.586 -14.377 10.146 1.00 85.31 84 SER A C 1
ATOM 626 O O . SER A 1 84 ? -5.781 -15.493 10.624 1.00 85.31 84 SER A O 1
ATOM 628 N N . GLY A 1 85 ? -5.667 -13.278 10.902 1.00 83.94 85 GLY A N 1
ATOM 629 C CA . GLY A 1 85 ? -5.956 -13.265 12.339 1.00 83.94 85 GLY A CA 1
ATOM 630 C C . GLY A 1 85 ? -4.793 -13.695 13.246 1.00 83.94 85 GLY A C 1
ATOM 631 O O . GLY A 1 85 ? -4.879 -13.532 14.461 1.00 83.94 85 GLY A O 1
ATOM 632 N N . SER A 1 86 ? -3.685 -14.204 12.695 1.00 87.38 86 SER A N 1
ATOM 633 C CA . SER A 1 86 ? -2.489 -14.572 13.465 1.00 87.38 86 SER A CA 1
ATOM 634 C C . SER A 1 86 ? -1.184 -14.257 12.730 1.00 87.38 86 SER A C 1
ATOM 636 O O . SER A 1 86 ? -1.098 -14.343 11.505 1.00 87.38 86 SER A O 1
ATOM 638 N N . TRP A 1 87 ? -0.164 -13.870 13.497 1.00 93.25 87 TRP A N 1
ATOM 639 C CA . TRP A 1 87 ? 1.157 -13.513 12.982 1.00 93.25 87 TRP A CA 1
ATOM 640 C C . TRP A 1 87 ? 2.085 -14.729 12.914 1.00 93.25 87 TRP A C 1
ATOM 642 O O . TRP A 1 87 ? 2.187 -15.482 13.880 1.00 93.25 87 TRP A O 1
ATOM 652 N N . ARG A 1 88 ? 2.838 -14.845 11.817 1.00 96.12 88 ARG A N 1
ATOM 653 C CA . ARG A 1 88 ? 4.016 -15.712 11.669 1.00 96.12 88 ARG A CA 1
ATOM 654 C C . ARG A 1 88 ? 5.287 -14.862 11.684 1.00 96.12 88 ARG A C 1
ATOM 656 O O . ARG A 1 88 ? 5.299 -13.766 11.119 1.00 96.12 88 ARG A O 1
ATOM 663 N N . GLU A 1 89 ? 6.360 -15.339 12.308 1.00 94.62 89 GLU A N 1
ATOM 664 C CA . GLU A 1 89 ? 7.658 -14.657 12.243 1.00 94.62 89 GLU A CA 1
ATOM 665 C C . GLU A 1 89 ? 8.411 -15.059 10.969 1.00 94.62 89 GLU A C 1
ATOM 667 O O . GLU A 1 89 ? 8.380 -16.214 10.544 1.00 94.62 89 GLU A O 1
ATOM 672 N N . THR A 1 90 ? 9.157 -14.123 10.375 1.00 94.44 90 THR A N 1
ATOM 673 C CA . THR A 1 90 ? 10.003 -14.419 9.199 1.00 94.44 90 THR A CA 1
ATOM 674 C C . THR A 1 90 ? 11.017 -15.547 9.452 1.00 94.44 90 THR A C 1
ATOM 676 O O . THR A 1 90 ? 11.384 -16.252 8.514 1.00 94.44 90 THR A O 1
ATOM 679 N N . SER A 1 91 ? 11.448 -15.754 10.705 1.00 92.62 91 SER A N 1
ATOM 680 C CA . SER A 1 91 ? 12.331 -16.863 11.098 1.00 92.62 91 SER A CA 1
ATOM 681 C C . SER A 1 91 ? 11.686 -18.233 10.928 1.00 92.62 91 SER A C 1
ATOM 683 O O . SER A 1 91 ? 12.391 -19.193 10.636 1.00 92.62 91 SER A O 1
ATOM 685 N N . ASP A 1 92 ? 10.367 -18.310 11.098 1.00 94.75 92 ASP A N 1
ATOM 686 C CA . ASP A 1 92 ? 9.623 -19.568 11.085 1.00 94.75 92 ASP A CA 1
ATOM 687 C C . ASP A 1 92 ? 9.241 -19.953 9.652 1.00 94.75 92 ASP A C 1
ATOM 689 O O . ASP A 1 92 ? 9.199 -21.129 9.306 1.00 94.75 92 ASP A O 1
ATOM 693 N N . VAL A 1 93 ? 8.992 -18.949 8.805 1.00 96.31 93 VAL A N 1
ATOM 694 C CA . VAL A 1 93 ? 8.641 -19.128 7.387 1.00 96.31 93 VAL A CA 1
ATOM 695 C C . VAL A 1 93 ? 9.882 -19.314 6.506 1.00 96.31 93 VAL A C 1
ATOM 697 O O . VAL A 1 93 ? 9.837 -20.018 5.502 1.00 96.31 93 VAL A O 1
ATOM 700 N N . GLY A 1 94 ? 11.004 -18.695 6.879 1.00 95.88 94 GLY A N 1
ATOM 701 C CA . GLY A 1 94 ? 12.218 -18.651 6.069 1.00 95.88 94 GLY A CA 1
ATOM 702 C C . GLY A 1 94 ? 12.256 -17.440 5.133 1.00 95.88 94 GLY A C 1
ATOM 703 O O . GLY A 1 94 ? 11.228 -16.908 4.708 1.00 95.88 94 GLY A O 1
ATOM 704 N N . ALA A 1 95 ? 13.468 -16.965 4.831 1.00 92.69 95 ALA A N 1
ATOM 705 C CA . ALA A 1 95 ? 13.675 -15.665 4.191 1.00 92.69 95 ALA A CA 1
ATOM 706 C C . ALA A 1 95 ? 13.097 -15.574 2.770 1.00 92.69 95 ALA A C 1
ATOM 708 O O . ALA A 1 95 ? 12.439 -14.583 2.459 1.00 92.69 95 ALA A O 1
ATOM 709 N N . ASP A 1 96 ? 13.322 -16.588 1.931 1.00 94.69 96 ASP A N 1
ATOM 710 C CA . ASP A 1 96 ? 12.897 -16.545 0.528 1.00 94.69 96 ASP A CA 1
ATOM 711 C C . ASP A 1 96 ? 11.381 -16.716 0.372 1.00 94.69 96 ASP A C 1
ATOM 713 O O . ASP A 1 96 ? 10.741 -15.871 -0.249 1.00 94.69 96 ASP A O 1
ATOM 717 N N . ALA A 1 97 ? 10.791 -17.698 1.062 1.00 97.19 97 ALA A N 1
ATOM 718 C CA . ALA A 1 97 ? 9.337 -17.860 1.140 1.00 97.19 97 ALA A CA 1
ATOM 719 C C . ALA A 1 97 ? 8.654 -16.599 1.701 1.00 97.19 97 ALA A C 1
ATOM 721 O O . ALA A 1 97 ? 7.650 -16.136 1.165 1.00 97.19 97 ALA A O 1
ATOM 722 N N . THR A 1 98 ? 9.250 -15.960 2.721 1.00 97.88 98 THR A N 1
ATOM 723 C CA . THR A 1 98 ? 8.760 -14.660 3.207 1.00 97.88 98 THR A CA 1
ATOM 724 C C . THR A 1 98 ? 8.765 -13.614 2.088 1.00 97.88 98 THR A C 1
ATOM 726 O O . THR A 1 98 ? 7.839 -12.815 1.996 1.00 97.88 98 THR A O 1
ATOM 729 N N . ARG A 1 99 ? 9.813 -13.565 1.255 1.00 97.31 99 ARG A N 1
ATOM 730 C CA . ARG A 1 99 ? 9.942 -12.547 0.200 1.00 97.31 99 ARG A CA 1
ATOM 731 C C . ARG A 1 99 ? 8.958 -12.798 -0.928 1.00 97.31 99 ARG A C 1
ATOM 733 O O . ARG A 1 99 ? 8.416 -11.831 -1.448 1.00 97.31 99 ARG A O 1
ATOM 740 N N . GLU A 1 100 ? 8.698 -14.052 -1.268 1.00 98.06 100 GLU A N 1
ATOM 741 C CA . GLU A 1 100 ? 7.661 -14.441 -2.221 1.00 98.06 100 GLU A CA 1
ATOM 742 C C . GLU A 1 100 ? 6.265 -14.013 -1.739 1.00 98.06 100 GLU A C 1
ATOM 744 O O . GLU A 1 100 ? 5.592 -13.240 -2.421 1.00 98.06 100 GLU A O 1
ATOM 749 N N . GLU A 1 101 ? 5.868 -14.390 -0.519 1.00 98.56 101 GLU A N 1
ATOM 750 C CA . GLU A 1 101 ? 4.567 -14.001 0.047 1.00 98.56 101 GLU A CA 1
ATOM 751 C C . GLU A 1 101 ? 4.429 -12.474 0.203 1.00 98.56 101 GLU A C 1
ATOM 753 O O . GLU A 1 101 ? 3.375 -11.895 -0.070 1.00 98.56 101 GLU A O 1
ATOM 758 N N . TRP A 1 102 ? 5.505 -11.788 0.599 1.00 98.56 102 TRP A N 1
ATOM 759 C CA . TRP A 1 102 ? 5.527 -10.326 0.658 1.00 98.56 102 TRP A CA 1
ATOM 760 C C . TRP A 1 102 ? 5.426 -9.668 -0.718 1.00 98.56 102 TRP A C 1
ATOM 762 O O . TRP A 1 102 ? 4.823 -8.603 -0.827 1.00 98.56 102 TRP A O 1
ATOM 772 N N . THR A 1 103 ? 5.984 -10.283 -1.760 1.00 98.69 103 THR A N 1
ATOM 773 C CA . THR A 1 103 ? 5.877 -9.803 -3.147 1.00 98.69 103 THR A CA 1
ATOM 774 C C . THR A 1 103 ? 4.440 -9.901 -3.635 1.00 98.69 103 THR A C 1
ATOM 776 O O . THR A 1 103 ? 3.905 -8.904 -4.123 1.00 98.69 103 THR A O 1
ATOM 779 N N . ALA A 1 104 ? 3.777 -11.036 -3.401 1.00 98.50 104 ALA A N 1
ATOM 780 C CA . ALA A 1 104 ? 2.363 -11.207 -3.724 1.00 98.50 104 ALA A CA 1
ATOM 781 C C . ALA A 1 104 ? 1.489 -10.152 -3.017 1.00 98.50 104 ALA A C 1
ATOM 783 O O . ALA A 1 104 ? 0.735 -9.425 -3.667 1.00 98.50 104 ALA A O 1
ATOM 784 N N . ALA A 1 105 ? 1.670 -9.977 -1.703 1.00 98.31 105 ALA A N 1
ATOM 785 C CA . ALA A 1 105 ? 0.947 -8.975 -0.917 1.00 98.31 105 ALA A CA 1
ATOM 786 C C . ALA A 1 105 ? 1.227 -7.525 -1.367 1.00 98.31 105 ALA A C 1
ATOM 788 O O . ALA A 1 105 ? 0.323 -6.682 -1.393 1.00 98.31 105 ALA A O 1
ATOM 789 N N . ALA A 1 106 ? 2.476 -7.216 -1.733 1.00 98.56 106 ALA A N 1
ATOM 790 C CA . ALA A 1 106 ? 2.854 -5.905 -2.255 1.00 98.56 106 ALA A CA 1
ATOM 791 C C . ALA A 1 106 ? 2.164 -5.632 -3.591 1.00 98.56 106 ALA A C 1
ATOM 793 O O . ALA A 1 106 ? 1.594 -4.558 -3.777 1.00 98.56 106 ALA A O 1
ATOM 794 N N . ARG A 1 107 ? 2.174 -6.610 -4.503 1.00 98.44 107 ARG A N 1
ATOM 795 C CA . ARG A 1 107 ? 1.522 -6.498 -5.807 1.00 98.44 107 ARG A CA 1
ATOM 796 C C . ARG A 1 107 ? 0.024 -6.249 -5.663 1.00 98.44 107 ARG A C 1
ATOM 798 O O . ARG A 1 107 ? -0.486 -5.339 -6.306 1.00 98.44 107 ARG A O 1
ATOM 805 N N . GLU A 1 108 ? -0.670 -6.988 -4.799 1.00 98.19 108 GLU A N 1
ATOM 806 C CA . GLU A 1 108 ? -2.099 -6.760 -4.532 1.00 98.19 108 GLU A CA 1
ATOM 807 C C . GLU A 1 108 ? -2.382 -5.337 -4.038 1.00 98.19 108 GLU A C 1
ATOM 809 O O . GLU A 1 108 ? -3.272 -4.661 -4.553 1.00 98.19 108 GLU A O 1
ATOM 814 N N . THR A 1 109 ? -1.575 -4.848 -3.094 1.00 97.62 109 THR A N 1
ATOM 815 C CA . THR A 1 109 ? -1.695 -3.479 -2.572 1.00 97.62 109 THR A CA 1
ATOM 816 C C . THR A 1 109 ? -1.507 -2.436 -3.679 1.00 97.62 109 THR A C 1
ATOM 818 O O . THR A 1 109 ? -2.222 -1.436 -3.741 1.00 97.62 109 THR A O 1
ATOM 821 N N . LEU A 1 110 ? -0.546 -2.658 -4.578 1.00 98.62 110 LEU A N 1
ATOM 822 C CA . LEU A 1 110 ? -0.273 -1.744 -5.685 1.00 98.62 110 LEU A CA 1
ATOM 823 C C . LEU A 1 110 ? -1.339 -1.816 -6.779 1.00 98.62 110 LEU A C 1
ATOM 825 O O . LEU A 1 110 ? -1.653 -0.784 -7.360 1.00 98.62 110 LEU A O 1
ATOM 829 N N . LEU A 1 111 ? -1.951 -2.976 -7.016 1.00 98.62 111 LEU A N 1
ATOM 830 C CA . LEU A 1 111 ? -3.100 -3.099 -7.916 1.00 98.62 111 LEU A CA 1
ATOM 831 C C . LEU A 1 111 ? -4.315 -2.320 -7.405 1.00 98.62 111 LEU A C 1
ATOM 833 O O . LEU A 1 111 ? -5.011 -1.681 -8.191 1.00 98.62 111 LEU A O 1
ATOM 837 N N . GLU A 1 112 ? -4.566 -2.322 -6.097 1.00 97.31 112 GLU A N 1
ATOM 838 C CA . GLU A 1 112 ? -5.629 -1.499 -5.508 1.00 97.31 112 GLU A CA 1
ATOM 839 C C . GLU A 1 112 ? -5.377 0.001 -5.687 1.00 97.31 112 GLU A C 1
ATOM 841 O O . GLU A 1 112 ? -6.320 0.764 -5.910 1.00 97.31 112 GLU A O 1
ATOM 846 N N . ALA A 1 113 ? -4.115 0.430 -5.618 1.00 97.38 113 ALA A N 1
ATOM 847 C CA . ALA A 1 113 ? -3.735 1.800 -5.945 1.00 97.38 113 ALA A CA 1
ATOM 848 C C . ALA A 1 113 ? -3.887 2.078 -7.450 1.00 97.38 113 ALA A C 1
ATOM 850 O O . ALA A 1 113 ? -4.496 3.075 -7.827 1.00 97.38 113 ALA A O 1
ATOM 851 N N . ALA A 1 114 ? -3.428 1.168 -8.312 1.00 98.50 114 ALA A N 1
ATOM 852 C CA . ALA A 1 114 ? -3.525 1.296 -9.764 1.00 98.50 114 ALA A CA 1
ATOM 853 C C . ALA A 1 114 ? -4.976 1.404 -10.258 1.00 98.50 114 ALA A C 1
ATOM 855 O O . ALA A 1 114 ? -5.241 2.066 -11.253 1.00 98.50 114 ALA A O 1
ATOM 856 N N . ARG A 1 115 ? -5.935 0.816 -9.536 1.00 98.38 115 ARG A N 1
ATOM 857 C CA . ARG A 1 115 ? -7.371 0.874 -9.855 1.00 98.38 115 ARG A CA 1
ATOM 858 C C . ARG A 1 115 ? -8.077 2.146 -9.382 1.00 98.38 115 ARG A C 1
ATOM 860 O O . ARG A 1 115 ? -9.298 2.241 -9.495 1.00 98.38 115 ARG A O 1
ATOM 867 N N . ARG A 1 116 ? -7.359 3.141 -8.856 1.00 97.81 116 ARG A N 1
ATOM 868 C CA . ARG A 1 116 ? -7.927 4.434 -8.451 1.00 97.81 116 ARG A CA 1
ATOM 869 C C . ARG A 1 116 ? -7.069 5.565 -8.996 1.00 97.81 116 ARG A C 1
ATOM 871 O O . ARG A 1 116 ? -5.900 5.691 -8.646 1.00 97.81 116 ARG A O 1
ATOM 878 N N . TYR A 1 117 ? -7.655 6.415 -9.833 1.00 97.75 117 TYR A N 1
ATOM 879 C CA . TYR A 1 117 ? -6.897 7.453 -10.520 1.00 97.75 117 TYR A CA 1
ATOM 880 C C . TYR A 1 117 ? -6.220 8.395 -9.514 1.00 97.75 117 TYR A C 1
ATOM 882 O O . TYR A 1 117 ? -6.856 8.893 -8.584 1.00 97.75 117 TYR A O 1
ATOM 890 N N . ARG A 1 118 ? -4.917 8.634 -9.716 1.00 95.44 118 ARG A N 1
ATOM 891 C CA . ARG A 1 118 ? -4.025 9.420 -8.838 1.00 95.44 118 ARG A CA 1
ATOM 892 C C . ARG A 1 118 ? -3.760 8.830 -7.449 1.00 95.44 118 ARG A C 1
ATOM 894 O O . ARG A 1 118 ? -3.184 9.528 -6.612 1.00 95.44 118 ARG A O 1
ATOM 901 N N . ALA A 1 119 ? -4.146 7.586 -7.180 1.00 96.19 119 ALA A N 1
ATOM 902 C CA . ALA A 1 119 ? -3.806 6.946 -5.919 1.00 96.19 119 ALA A CA 1
ATOM 903 C C . ALA A 1 119 ? -2.353 6.455 -5.920 1.00 96.19 119 ALA A C 1
ATOM 905 O O . ALA A 1 119 ? -1.913 5.733 -6.806 1.00 96.19 119 ALA A O 1
ATOM 906 N N . THR A 1 120 ? -1.619 6.811 -4.871 1.00 97.00 120 THR A N 1
ATOM 907 C CA . THR A 1 120 ? -0.230 6.394 -4.656 1.00 97.00 120 THR A CA 1
ATOM 908 C C . THR A 1 120 ? -0.061 5.814 -3.260 1.00 97.00 120 THR A C 1
ATOM 910 O O . THR A 1 120 ? -0.802 6.181 -2.346 1.00 97.00 120 THR A O 1
ATOM 913 N N . VAL A 1 121 ? 0.952 4.975 -3.062 1.00 95.94 121 VAL A N 1
ATOM 914 C CA . VAL A 1 121 ? 1.248 4.343 -1.770 1.00 95.94 121 VAL A CA 1
ATOM 915 C C . VAL A 1 121 ? 2.604 4.823 -1.267 1.00 95.94 121 VAL A C 1
ATOM 917 O O . VAL A 1 121 ? 3.568 4.884 -2.025 1.00 95.94 121 VAL A O 1
ATOM 920 N N . THR A 1 122 ? 2.716 5.154 0.019 1.00 95.81 122 THR A N 1
ATOM 921 C CA . THR A 1 122 ? 4.031 5.467 0.595 1.00 95.81 122 THR A CA 1
ATOM 922 C C . THR A 1 122 ? 4.786 4.186 0.950 1.00 95.81 122 THR A C 1
ATOM 924 O O . THR A 1 122 ? 4.152 3.194 1.317 1.00 95.81 122 THR A O 1
ATOM 927 N N . PRO A 1 123 ? 6.134 4.182 0.941 1.00 95.62 123 PRO A N 1
ATOM 928 C CA . PRO A 1 123 ? 6.913 3.011 1.352 1.00 95.62 123 PRO A CA 1
ATOM 929 C C . PRO A 1 123 ? 6.516 2.476 2.734 1.00 95.62 123 PRO A C 1
ATOM 931 O O . PRO A 1 123 ? 6.452 1.269 2.941 1.00 95.62 123 PRO A O 1
ATOM 934 N N . LYS A 1 124 ? 6.194 3.382 3.667 1.00 93.12 124 LYS A N 1
ATOM 935 C CA . LYS A 1 124 ? 5.747 3.034 5.019 1.00 93.12 124 LYS A CA 1
ATOM 936 C C . LYS A 1 124 ? 4.395 2.323 5.012 1.00 93.12 124 LYS A C 1
ATOM 938 O O . LYS A 1 124 ? 4.256 1.296 5.666 1.00 93.12 124 LYS A O 1
ATOM 943 N N . VAL A 1 125 ? 3.417 2.854 4.274 1.00 91.62 125 VAL A N 1
ATOM 944 C CA . VAL A 1 125 ? 2.091 2.226 4.151 1.00 91.62 125 VAL A CA 1
ATOM 945 C C . VAL A 1 125 ? 2.216 0.859 3.490 1.00 91.62 125 VAL A C 1
ATOM 947 O O . VAL A 1 125 ? 1.672 -0.110 4.010 1.00 91.62 125 VAL A O 1
ATOM 950 N N . LEU A 1 126 ? 2.996 0.756 2.411 1.00 95.94 126 LEU A N 1
ATOM 951 C CA . LEU A 1 126 ? 3.223 -0.514 1.730 1.00 95.94 126 LEU A CA 1
ATOM 952 C C . LEU A 1 126 ? 3.879 -1.544 2.657 1.00 95.94 126 LEU A C 1
ATOM 954 O O . LEU A 1 126 ? 3.426 -2.678 2.719 1.00 95.94 126 LEU A O 1
ATOM 958 N N . ALA A 1 127 ? 4.906 -1.158 3.420 1.00 95.50 127 ALA A N 1
ATOM 959 C CA . ALA A 1 127 ? 5.591 -2.073 4.332 1.00 95.50 127 ALA A CA 1
ATOM 960 C C . ALA A 1 127 ? 4.673 -2.632 5.432 1.00 95.50 127 ALA A C 1
ATOM 962 O O . ALA A 1 127 ? 4.830 -3.779 5.856 1.00 95.50 127 ALA A O 1
ATOM 963 N N . ILE A 1 128 ? 3.727 -1.819 5.904 1.00 91.94 128 ILE A N 1
ATOM 964 C CA . ILE A 1 128 ? 2.718 -2.256 6.867 1.00 91.94 128 ILE A CA 1
ATOM 965 C C . ILE A 1 128 ? 1.737 -3.215 6.194 1.00 91.94 128 ILE A C 1
ATOM 967 O O . ILE A 1 128 ? 1.477 -4.292 6.726 1.00 91.94 128 ILE A O 1
ATOM 971 N N . GLU A 1 129 ? 1.230 -2.854 5.017 1.00 92.88 129 GLU A N 1
ATOM 972 C CA . GLU A 1 129 ? 0.208 -3.634 4.323 1.00 92.88 129 GLU A CA 1
ATOM 973 C C . GLU A 1 129 ? 0.726 -4.996 3.851 1.00 92.88 129 GLU A C 1
ATOM 975 O O . GLU A 1 129 ? 0.040 -6.004 3.992 1.00 92.88 129 GLU A O 1
ATOM 980 N N . VAL A 1 130 ? 1.978 -5.050 3.397 1.00 96.31 130 VAL A N 1
ATOM 981 C CA . VAL A 1 130 ? 2.672 -6.287 3.025 1.00 96.31 130 VAL A CA 1
ATOM 982 C C . VAL A 1 130 ? 2.727 -7.271 4.191 1.00 96.31 130 VAL A C 1
ATOM 984 O O . VAL A 1 130 ? 2.369 -8.439 4.030 1.00 96.31 130 VAL A O 1
ATOM 987 N N . GLN A 1 131 ? 3.124 -6.812 5.381 1.00 95.12 131 GLN A N 1
ATOM 988 C CA . GLN A 1 131 ? 3.133 -7.668 6.569 1.00 95.12 131 GLN A CA 1
ATOM 989 C C . GLN A 1 131 ? 1.704 -8.052 6.966 1.00 95.12 131 GLN A C 1
ATOM 991 O O . GLN A 1 131 ? 1.421 -9.225 7.193 1.00 95.12 131 GLN A O 1
ATOM 996 N N . ARG A 1 132 ? 0.775 -7.090 6.979 1.00 92.62 132 ARG A N 1
ATOM 997 C CA . ARG A 1 132 ? -0.626 -7.309 7.363 1.00 92.62 132 ARG A CA 1
ATOM 998 C C . ARG A 1 132 ? -1.320 -8.365 6.499 1.00 92.62 132 ARG A C 1
ATOM 1000 O O . ARG A 1 132 ? -1.973 -9.251 7.042 1.00 92.62 132 ARG A O 1
ATOM 1007 N N . ARG A 1 133 ? -1.190 -8.282 5.173 1.00 94.31 133 ARG A N 1
ATOM 1008 C CA . ARG A 1 133 ? -1.838 -9.207 4.228 1.00 94.31 133 ARG A CA 1
ATOM 1009 C C . ARG A 1 133 ? -1.211 -10.590 4.239 1.00 94.31 133 ARG A C 1
ATOM 1011 O O . ARG A 1 133 ? -1.936 -11.572 4.305 1.00 94.31 133 ARG A O 1
ATOM 1018 N N . SER A 1 134 ? 0.120 -10.663 4.228 1.00 96.38 134 SER A N 1
ATOM 1019 C CA . SER A 1 134 ? 0.828 -11.952 4.300 1.00 96.38 134 SER A CA 1
ATOM 1020 C C . SER A 1 134 ? 0.677 -12.636 5.665 1.00 96.38 134 SER A C 1
ATOM 1022 O O . SER A 1 134 ? 0.868 -13.845 5.800 1.00 96.38 134 SER A O 1
ATOM 1024 N N . GLY A 1 135 ? 0.381 -11.863 6.714 1.00 95.56 135 GLY A N 1
ATOM 1025 C CA . GLY A 1 135 ? 0.426 -12.335 8.092 1.00 95.56 135 GLY A CA 1
ATOM 1026 C C . GLY A 1 135 ? 1.838 -12.703 8.552 1.00 95.56 135 GLY A C 1
ATOM 1027 O O . GLY A 1 135 ? 1.981 -13.366 9.577 1.00 95.56 135 GLY A O 1
ATOM 1028 N N . ILE A 1 136 ? 2.881 -12.291 7.822 1.00 96.75 136 ILE A N 1
ATOM 1029 C CA . ILE A 1 136 ? 4.282 -12.499 8.198 1.00 96.75 136 ILE A CA 1
ATOM 1030 C C . ILE A 1 136 ? 4.860 -11.176 8.670 1.00 96.75 136 ILE A C 1
ATOM 1032 O O . ILE A 1 136 ? 4.884 -10.205 7.912 1.00 96.75 136 ILE A O 1
ATOM 1036 N N . ARG A 1 137 ? 5.383 -11.149 9.896 1.00 94.25 137 ARG A N 1
ATOM 1037 C CA . ARG A 1 137 ? 6.013 -9.960 10.474 1.00 94.25 137 ARG A CA 1
ATOM 1038 C C . ARG A 1 137 ? 7.520 -10.094 10.637 1.00 94.25 137 ARG A C 1
ATOM 1040 O O . ARG A 1 137 ? 8.091 -11.186 10.659 1.00 94.25 137 ARG A O 1
ATOM 1047 N N . THR A 1 138 ? 8.166 -8.943 10.776 1.00 93.25 138 THR A N 1
ATOM 1048 C CA . THR A 1 138 ? 9.576 -8.833 11.137 1.00 93.25 138 THR A CA 1
ATOM 1049 C C . THR A 1 138 ? 9.825 -7.626 12.033 1.00 93.25 138 THR A C 1
ATOM 1051 O O . THR A 1 138 ? 9.152 -6.602 11.941 1.00 93.25 138 THR A O 1
ATOM 1054 N N . LYS A 1 139 ? 10.860 -7.719 12.872 1.00 89.75 139 LYS A N 1
ATOM 1055 C CA . LYS A 1 139 ? 11.399 -6.575 13.628 1.00 89.75 139 LYS A CA 1
ATOM 1056 C C . LYS A 1 139 ? 12.429 -5.769 12.828 1.00 89.75 139 LYS A C 1
ATOM 1058 O O . LYS A 1 139 ? 12.894 -4.727 13.287 1.00 89.75 139 LYS A O 1
ATOM 1063 N N . GLN A 1 140 ? 12.832 -6.257 11.656 1.00 93.00 140 GLN A N 1
ATOM 1064 C CA . GLN A 1 140 ? 13.813 -5.595 10.807 1.00 93.00 140 GLN A CA 1
ATOM 1065 C C . GLN A 1 140 ? 13.208 -4.355 10.137 1.00 93.00 140 GLN A C 1
ATOM 1067 O O . GLN A 1 140 ? 12.093 -4.388 9.617 1.00 93.00 140 GLN A O 1
ATOM 1072 N N . GLN A 1 141 ? 13.968 -3.258 10.116 1.00 92.69 141 GLN A N 1
ATOM 1073 C CA . GLN A 1 141 ? 13.528 -2.011 9.487 1.00 92.69 141 GLN A CA 1
ATOM 1074 C C . GLN A 1 141 ? 13.268 -2.200 7.983 1.00 92.69 141 GLN A C 1
ATOM 1076 O O . GLN A 1 141 ? 14.020 -2.903 7.303 1.00 92.69 141 GLN A O 1
ATOM 1081 N N . MET A 1 142 ? 12.221 -1.543 7.468 1.00 93.81 142 MET A N 1
ATOM 1082 C CA . MET A 1 142 ? 11.703 -1.776 6.111 1.00 93.81 142 MET A CA 1
ATOM 1083 C C . MET A 1 142 ? 12.723 -1.569 4.993 1.00 93.81 142 MET A C 1
ATOM 1085 O O . MET A 1 142 ? 12.679 -2.274 3.991 1.00 93.81 142 MET A O 1
ATOM 1089 N N . HIS A 1 143 ? 13.680 -0.652 5.154 1.00 91.56 143 HIS A N 1
ATOM 1090 C CA . HIS A 1 143 ? 14.666 -0.361 4.110 1.00 91.56 143 HIS A CA 1
ATOM 1091 C C . HIS A 1 143 ? 15.587 -1.543 3.798 1.00 91.56 143 HIS A C 1
ATOM 1093 O O . HIS A 1 143 ? 16.183 -1.567 2.727 1.00 91.56 143 HIS A O 1
ATOM 1099 N N . TYR A 1 144 ? 15.695 -2.525 4.696 1.00 95.00 144 TYR A N 1
ATOM 1100 C CA . TYR A 1 144 ? 16.508 -3.713 4.454 1.00 95.00 144 TYR A CA 1
ATOM 1101 C C . TYR A 1 144 ? 15.821 -4.792 3.613 1.00 95.00 144 TYR A C 1
ATOM 1103 O O . TYR A 1 144 ? 16.506 -5.687 3.133 1.00 95.00 144 TYR A O 1
ATOM 1111 N N . TRP A 1 145 ? 14.494 -4.762 3.473 1.00 95.56 145 TRP A N 1
ATOM 1112 C CA . TRP A 1 145 ? 13.753 -5.839 2.805 1.00 95.56 145 TRP A CA 1
ATOM 1113 C C . TRP A 1 145 ? 12.772 -5.340 1.746 1.00 95.56 145 TRP A C 1
ATOM 1115 O O . TRP A 1 145 ? 12.566 -6.018 0.744 1.00 95.56 145 TRP A O 1
ATOM 1125 N N . LEU A 1 146 ? 12.208 -4.140 1.908 1.00 96.25 146 LEU A N 1
ATOM 1126 C CA . LEU A 1 146 ? 11.211 -3.607 0.981 1.00 96.25 146 LEU A CA 1
ATOM 1127 C C . LEU A 1 146 ? 11.795 -3.390 -0.420 1.00 96.25 146 LEU A C 1
ATOM 1129 O O . LEU A 1 146 ? 11.099 -3.600 -1.404 1.00 96.25 146 LEU A O 1
ATOM 1133 N N . GLY A 1 147 ? 13.074 -3.019 -0.524 1.00 94.94 147 GLY A N 1
ATOM 1134 C CA . GLY A 1 147 ? 13.737 -2.843 -1.819 1.00 94.94 147 GLY A CA 1
ATOM 1135 C C . GLY A 1 147 ? 13.775 -4.126 -2.656 1.00 94.94 147 GLY A C 1
ATOM 1136 O O . GLY A 1 147 ? 13.524 -4.074 -3.855 1.00 94.94 147 GLY A O 1
ATOM 1137 N N . GLU A 1 148 ? 14.031 -5.274 -2.025 1.00 95.56 148 GLU A N 1
ATOM 1138 C CA . GLU A 1 148 ? 14.035 -6.574 -2.707 1.00 95.56 148 GLU A CA 1
ATOM 1139 C C . GLU A 1 148 ? 12.622 -6.970 -3.151 1.00 95.56 148 GLU A C 1
ATOM 1141 O O . GLU A 1 148 ? 12.428 -7.360 -4.299 1.00 95.56 148 GLU A O 1
ATOM 1146 N N . VAL A 1 149 ? 11.630 -6.790 -2.271 1.00 97.81 149 VAL A N 1
ATOM 1147 C CA . VAL A 1 149 ? 10.212 -7.030 -2.583 1.00 97.81 149 VAL A CA 1
ATOM 1148 C C . VAL A 1 149 ? 9.771 -6.183 -3.782 1.00 97.81 149 VAL A C 1
ATOM 1150 O O . VAL A 1 149 ? 9.198 -6.706 -4.731 1.00 97.81 149 VAL A O 1
ATOM 1153 N N . LEU A 1 150 ? 10.098 -4.887 -3.795 1.00 97.56 150 LEU A N 1
ATOM 1154 C CA . LEU A 1 150 ? 9.802 -4.003 -4.927 1.00 97.56 150 LEU A CA 1
ATOM 1155 C C . LEU A 1 150 ? 10.533 -4.437 -6.207 1.00 97.56 150 LEU A C 1
ATOM 1157 O O . LEU A 1 150 ? 9.949 -4.390 -7.285 1.00 97.56 150 LEU A O 1
ATOM 1161 N N . GLY A 1 151 ? 11.781 -4.898 -6.108 1.00 95.88 151 GLY A N 1
ATOM 1162 C CA . GLY A 1 151 ? 12.504 -5.465 -7.248 1.00 95.88 151 GLY A CA 1
ATOM 1163 C C . GLY A 1 151 ? 11.778 -6.667 -7.861 1.00 95.88 151 GLY A C 1
ATOM 1164 O O . GLY A 1 151 ? 11.609 -6.717 -9.078 1.00 95.88 151 GLY A O 1
ATOM 1165 N N . ARG A 1 152 ? 11.282 -7.591 -7.026 1.00 97.25 152 ARG A N 1
ATOM 1166 C CA . ARG A 1 152 ? 10.499 -8.754 -7.477 1.00 97.25 152 ARG A CA 1
ATOM 1167 C C . ARG A 1 152 ? 9.176 -8.331 -8.131 1.00 97.25 152 ARG A C 1
ATOM 1169 O O . ARG A 1 152 ? 8.888 -8.791 -9.229 1.00 97.25 152 ARG A O 1
ATOM 1176 N N . VAL A 1 153 ? 8.433 -7.382 -7.547 1.00 98.31 153 VAL A N 1
ATOM 1177 C CA . VAL A 1 153 ? 7.191 -6.852 -8.159 1.00 98.31 153 VAL A CA 1
ATOM 1178 C C . VAL A 1 153 ? 7.455 -6.194 -9.520 1.00 98.31 153 VAL A C 1
ATOM 1180 O O . VAL A 1 153 ? 6.653 -6.339 -10.443 1.00 98.31 153 VAL A O 1
ATOM 1183 N N . ALA A 1 154 ? 8.564 -5.466 -9.671 1.00 97.00 154 ALA A N 1
ATOM 1184 C CA . ALA A 1 154 ? 8.923 -4.844 -10.944 1.00 97.00 154 ALA A CA 1
ATOM 1185 C C . ALA A 1 154 ? 9.208 -5.889 -12.034 1.00 97.00 154 ALA A C 1
ATOM 1187 O O . ALA A 1 154 ? 8.704 -5.759 -13.147 1.00 97.00 154 ALA A O 1
ATOM 1188 N N . LEU A 1 155 ? 9.956 -6.944 -11.694 1.00 96.12 155 LEU A N 1
ATOM 1189 C CA . LEU A 1 155 ? 10.211 -8.071 -12.594 1.00 96.12 155 LEU A CA 1
ATOM 1190 C C . LEU A 1 155 ? 8.919 -8.812 -12.959 1.00 96.12 155 LEU A C 1
ATOM 1192 O O . LEU A 1 155 ? 8.730 -9.157 -14.120 1.00 96.12 155 LEU A O 1
ATOM 1196 N N . GLU A 1 156 ? 8.007 -9.012 -12.004 1.00 97.56 156 GLU A N 1
ATOM 1197 C CA . GLU A 1 156 ? 6.693 -9.603 -12.283 1.00 97.56 156 GLU A CA 1
ATOM 1198 C C . GLU A 1 156 ? 5.839 -8.734 -13.208 1.00 97.56 156 GLU A C 1
ATOM 1200 O O . GLU A 1 156 ? 5.160 -9.278 -14.073 1.00 97.56 156 GLU A O 1
ATOM 1205 N N . SER A 1 157 ? 5.865 -7.407 -13.038 1.00 97.44 157 SER A N 1
ATOM 1206 C CA . SER A 1 157 ? 5.135 -6.482 -13.918 1.00 97.44 157 SER A CA 1
ATOM 1207 C C . SER A 1 157 ? 5.661 -6.605 -15.352 1.00 97.44 157 SER A C 1
ATOM 1209 O O . SER A 1 157 ? 4.890 -6.846 -16.275 1.00 97.44 157 SER A O 1
ATOM 1211 N N . ALA A 1 158 ? 6.988 -6.571 -15.519 1.00 95.62 158 ALA A N 1
ATOM 1212 C CA . ALA A 1 158 ? 7.634 -6.736 -16.818 1.00 95.62 158 ALA A CA 1
ATOM 1213 C C . ALA A 1 158 ? 7.332 -8.101 -17.459 1.00 95.62 158 ALA A C 1
ATOM 1215 O O . ALA A 1 158 ? 7.000 -8.168 -18.635 1.00 95.62 158 ALA A O 1
ATOM 1216 N N . ALA A 1 159 ? 7.380 -9.190 -16.686 1.00 96.50 159 ALA A N 1
ATOM 1217 C CA . ALA A 1 159 ? 7.072 -10.537 -17.174 1.00 96.50 159 ALA A CA 1
ATOM 1218 C C . ALA A 1 159 ? 5.600 -10.729 -17.587 1.00 96.50 159 ALA A C 1
ATOM 1220 O O . ALA A 1 159 ? 5.278 -11.703 -18.265 1.00 96.50 159 ALA A O 1
ATOM 1221 N N . ARG A 1 160 ? 4.706 -9.835 -17.148 1.00 97.12 160 ARG A N 1
ATOM 1222 C CA . ARG A 1 160 ? 3.277 -9.819 -17.490 1.00 97.12 160 ARG A CA 1
ATOM 1223 C C . ARG A 1 160 ? 2.939 -8.811 -18.590 1.00 97.12 160 ARG A C 1
ATOM 1225 O O . ARG A 1 160 ? 1.759 -8.645 -18.881 1.00 97.12 160 ARG A O 1
ATOM 1232 N N . ASP A 1 161 ? 3.941 -8.133 -19.154 1.00 96.38 161 ASP A N 1
ATOM 1233 C CA . ASP A 1 161 ? 3.758 -7.000 -20.067 1.00 96.38 161 ASP A CA 1
ATOM 1234 C C . ASP A 1 161 ? 2.860 -5.892 -19.461 1.00 96.38 161 ASP A C 1
ATOM 1236 O O . ASP A 1 161 ? 2.080 -5.236 -20.152 1.00 96.38 161 ASP A O 1
ATOM 1240 N N . GLU A 1 162 ? 2.960 -5.693 -18.141 1.00 97.31 162 GLU A N 1
ATOM 1241 C CA . GLU A 1 162 ? 2.237 -4.673 -17.374 1.00 97.31 162 GLU A CA 1
ATOM 1242 C C . GLU A 1 162 ? 3.140 -3.447 -17.117 1.00 97.31 162 GLU A C 1
ATOM 1244 O O . GLU A 1 162 ? 4.354 -3.602 -16.935 1.00 97.31 162 GLU A O 1
ATOM 1249 N N . PRO A 1 163 ? 2.574 -2.226 -17.018 1.00 97.75 163 PRO A N 1
ATOM 1250 C CA . PRO A 1 163 ? 3.327 -1.064 -16.550 1.00 97.75 163 PRO A CA 1
ATOM 1251 C C . PRO A 1 163 ? 3.856 -1.297 -15.128 1.00 97.75 163 PRO A C 1
ATOM 1253 O O . PRO A 1 163 ? 3.274 -2.040 -14.331 1.00 97.75 163 PRO A O 1
ATOM 1256 N N . LEU A 1 164 ? 4.963 -0.641 -14.778 1.00 97.81 164 LEU A N 1
ATOM 1257 C CA . LEU A 1 164 ? 5.649 -0.875 -13.510 1.00 97.81 164 LEU A CA 1
ATOM 1258 C C . LEU A 1 164 ? 4.804 -0.390 -12.330 1.00 97.81 164 LEU A C 1
ATOM 1260 O O . LEU A 1 164 ? 4.857 0.783 -11.951 1.00 97.81 164 LEU A O 1
ATOM 1264 N N . LEU A 1 165 ? 4.113 -1.319 -11.664 1.00 98.44 165 LEU A N 1
ATOM 1265 C CA . LEU A 1 165 ? 3.307 -1.051 -10.466 1.00 98.44 165 LEU A CA 1
ATOM 1266 C C . LEU A 1 165 ? 4.105 -0.351 -9.359 1.00 98.44 165 LEU A C 1
ATOM 1268 O O . LEU A 1 165 ? 3.576 0.484 -8.626 1.00 98.44 165 LEU A O 1
ATOM 1272 N N . VAL A 1 166 ? 5.406 -0.637 -9.257 1.00 98.31 166 VAL A N 1
ATOM 1273 C CA . VAL A 1 166 ? 6.300 0.002 -8.279 1.00 98.31 166 VAL A CA 1
ATOM 1274 C C . VAL A 1 166 ? 6.479 1.507 -8.498 1.00 98.31 166 VAL A C 1
ATOM 1276 O O . VAL A 1 166 ? 6.933 2.199 -7.589 1.00 98.31 166 VAL A O 1
ATOM 1279 N N . SER A 1 167 ? 6.085 2.042 -9.659 1.00 98.25 167 SER A N 1
ATOM 1280 C CA . SER A 1 167 ? 6.026 3.487 -9.905 1.00 98.25 167 SER A CA 1
ATOM 1281 C C . SER A 1 167 ? 5.021 4.200 -8.995 1.00 98.25 167 SER A C 1
ATOM 1283 O O . SER A 1 167 ? 5.204 5.380 -8.704 1.00 98.25 167 SER A O 1
ATOM 1285 N N . LEU A 1 168 ? 4.002 3.493 -8.489 1.00 98.50 168 LEU A N 1
ATOM 1286 C CA . LEU A 1 168 ? 2.989 4.014 -7.563 1.00 98.50 168 LEU A CA 1
ATOM 1287 C C . LEU A 1 168 ? 3.525 4.200 -6.134 1.00 98.50 168 LEU A C 1
ATOM 1289 O O . LEU A 1 168 ? 2.830 4.776 -5.291 1.00 98.50 168 LEU A O 1
ATOM 1293 N N . VAL A 1 169 ? 4.746 3.727 -5.851 1.00 98.19 169 VAL A N 1
ATOM 1294 C CA . VAL A 1 169 ? 5.394 3.854 -4.542 1.00 98.19 169 VAL A CA 1
ATOM 1295 C C . VAL A 1 169 ? 6.206 5.141 -4.475 1.00 98.19 169 VAL A C 1
ATOM 1297 O O . VAL A 1 169 ? 7.306 5.229 -5.024 1.00 98.19 169 VAL A O 1
ATOM 1300 N N . VAL A 1 170 ? 5.684 6.138 -3.764 1.00 97.12 170 VAL A N 1
ATOM 1301 C CA . VAL A 1 170 ? 6.283 7.478 -3.691 1.00 97.12 170 VAL A CA 1
ATOM 1302 C C . VAL A 1 170 ? 6.307 8.039 -2.274 1.00 97.12 170 VAL A C 1
ATOM 1304 O O . VAL A 1 170 ? 5.508 7.669 -1.417 1.00 97.12 170 VAL A O 1
ATOM 1307 N N . ASP A 1 171 ? 7.234 8.953 -2.010 1.00 94.69 171 ASP A N 1
ATOM 1308 C CA . ASP A 1 171 ? 7.235 9.751 -0.787 1.00 94.69 171 ASP A CA 1
ATOM 1309 C C . ASP A 1 171 ? 6.065 10.760 -0.755 1.00 94.69 171 ASP A C 1
ATOM 1311 O O . ASP A 1 171 ? 5.285 10.900 -1.699 1.00 94.69 171 ASP A O 1
ATOM 1315 N N . GLU A 1 172 ? 5.937 11.507 0.342 1.00 89.94 172 GLU A N 1
ATOM 1316 C CA . GLU A 1 172 ? 4.887 12.527 0.507 1.00 89.94 172 GLU A CA 1
ATOM 1317 C C . GLU A 1 172 ? 4.943 13.627 -0.574 1.00 89.94 172 GLU A C 1
ATOM 1319 O O . GLU A 1 172 ? 3.917 14.200 -0.971 1.00 89.94 172 GLU A O 1
ATOM 1324 N N . ALA A 1 173 ? 6.143 13.880 -1.101 1.00 89.81 173 ALA A N 1
ATOM 1325 C CA . ALA A 1 173 ? 6.399 14.806 -2.194 1.00 89.81 173 ALA A CA 1
ATOM 1326 C C . ALA A 1 173 ? 6.109 14.208 -3.584 1.00 89.81 173 ALA A C 1
ATOM 1328 O O . ALA A 1 173 ? 6.240 14.920 -4.579 1.00 89.81 173 ALA A O 1
ATOM 1329 N N . GLY A 1 174 ? 5.679 12.947 -3.675 1.00 91.56 174 GLY A N 1
ATOM 1330 C CA . GLY A 1 174 ? 5.389 12.267 -4.936 1.00 91.56 174 GLY A CA 1
ATOM 1331 C C . GLY A 1 174 ? 6.634 11.768 -5.671 1.00 91.56 174 GLY A C 1
ATOM 1332 O O . GLY A 1 174 ? 6.581 11.579 -6.884 1.00 91.56 174 GLY A O 1
ATOM 1333 N N . ARG A 1 175 ? 7.760 11.582 -4.974 1.00 95.12 175 ARG A N 1
ATOM 1334 C CA . ARG A 1 175 ? 9.017 11.101 -5.558 1.00 95.12 175 ARG A CA 1
ATOM 1335 C C . ARG A 1 175 ? 9.212 9.612 -5.327 1.00 95.12 175 ARG A C 1
ATOM 1337 O O . ARG A 1 175 ? 8.967 9.119 -4.229 1.00 95.12 175 ARG A O 1
ATOM 1344 N N . VAL A 1 176 ? 9.733 8.916 -6.328 1.00 95.81 176 VAL A N 1
ATOM 1345 C CA . VAL A 1 176 ? 10.151 7.516 -6.189 1.00 95.81 176 VAL A CA 1
ATOM 1346 C C . VAL A 1 176 ? 11.470 7.398 -5.425 1.00 95.81 176 VAL A C 1
ATOM 1348 O O . VAL A 1 176 ? 12.309 8.301 -5.459 1.00 95.81 176 VAL A O 1
ATOM 1351 N N . GLY A 1 177 ? 11.656 6.273 -4.733 1.00 91.06 177 GLY A N 1
ATOM 1352 C CA . GLY A 1 177 ? 12.888 5.982 -3.994 1.00 91.06 177 GLY A CA 1
ATOM 1353 C C . GLY A 1 177 ? 14.075 5.621 -4.895 1.00 91.06 177 GLY A C 1
ATOM 1354 O O . GLY A 1 177 ? 13.90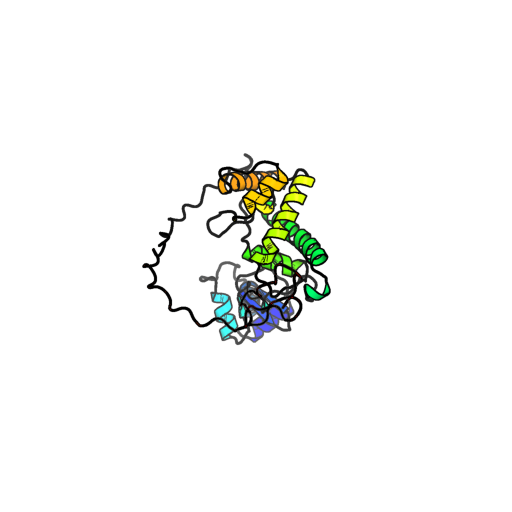5 5.257 -6.058 1.00 91.06 177 GLY A O 1
ATOM 1355 N N . ASP A 1 178 ? 15.287 5.648 -4.329 1.00 87.56 178 ASP A N 1
ATOM 1356 C CA . ASP A 1 178 ? 16.548 5.417 -5.060 1.00 87.56 178 ASP A CA 1
ATOM 1357 C C . ASP A 1 178 ? 16.605 4.060 -5.789 1.00 87.56 178 ASP A C 1
ATOM 1359 O O . ASP A 1 178 ? 17.224 3.937 -6.848 1.00 87.56 178 ASP A O 1
ATOM 1363 N N . GLY A 1 179 ? 15.918 3.045 -5.251 1.00 91.00 179 GLY A N 1
ATOM 1364 C CA . GLY A 1 179 ? 15.823 1.714 -5.855 1.00 91.00 179 GLY A CA 1
ATOM 1365 C C . GLY A 1 179 ? 14.999 1.659 -7.146 1.00 91.00 179 GLY A C 1
ATOM 1366 O O . GLY A 1 179 ? 15.146 0.714 -7.916 1.00 91.00 179 GLY A O 1
ATOM 1367 N N . TYR A 1 180 ? 14.176 2.670 -7.438 1.00 96.00 180 TYR A N 1
ATOM 1368 C CA . TYR A 1 180 ? 13.293 2.651 -8.606 1.00 96.00 180 TYR A CA 1
ATOM 1369 C C . TYR A 1 180 ? 14.066 2.610 -9.926 1.00 96.00 180 TYR A C 1
ATOM 1371 O O . TYR A 1 180 ? 13.743 1.824 -10.807 1.00 96.00 180 TYR A O 1
ATOM 1379 N N . ALA A 1 181 ? 15.142 3.392 -10.056 1.00 95.12 181 ALA A N 1
ATOM 1380 C CA . ALA A 1 181 ? 15.952 3.383 -11.276 1.00 95.12 181 ALA A CA 1
ATOM 1381 C C . ALA A 1 181 ? 16.615 2.016 -11.536 1.00 95.12 181 ALA A C 1
ATOM 1383 O O . ALA A 1 181 ? 16.845 1.660 -12.688 1.00 95.12 181 ALA A O 1
ATOM 1384 N N . VAL A 1 182 ? 16.912 1.260 -10.472 1.00 92.44 182 VAL A N 1
ATOM 1385 C CA . VAL A 1 182 ? 17.435 -0.112 -10.567 1.00 92.44 182 VAL A CA 1
ATOM 1386 C C . VAL A 1 182 ? 16.337 -1.072 -11.020 1.00 92.44 182 VAL A C 1
ATOM 1388 O O . VAL A 1 182 ? 16.591 -1.911 -11.876 1.00 92.44 182 VAL A O 1
ATOM 1391 N N . ALA A 1 183 ? 15.115 -0.918 -10.505 1.00 92.88 183 ALA A N 1
ATOM 1392 C CA . ALA A 1 183 ? 13.963 -1.705 -10.938 1.00 92.88 183 ALA A CA 1
ATOM 1393 C C . ALA A 1 183 ? 13.630 -1.480 -12.424 1.00 92.88 183 ALA A C 1
ATOM 1395 O O . ALA A 1 183 ? 13.413 -2.446 -13.147 1.00 92.88 183 ALA A O 1
ATOM 1396 N N . VAL A 1 184 ? 13.668 -0.227 -12.898 1.00 95.25 184 VAL A N 1
ATOM 1397 C CA . VAL A 1 184 ? 13.460 0.099 -14.322 1.00 95.25 184 VAL A CA 1
ATOM 1398 C C . VAL A 1 184 ? 14.548 -0.528 -15.196 1.00 95.25 184 VAL A C 1
ATOM 1400 O O . VAL A 1 184 ? 14.229 -1.160 -16.196 1.00 95.25 184 VAL A O 1
ATOM 1403 N N . LEU A 1 185 ? 15.820 -0.422 -14.791 1.00 93.31 185 LEU A N 1
ATOM 1404 C CA . LEU A 1 185 ? 16.929 -1.062 -15.502 1.00 93.31 185 LEU A CA 1
ATOM 1405 C C . LEU A 1 185 ? 16.740 -2.583 -15.598 1.00 93.31 185 LEU A C 1
ATOM 1407 O O . LEU A 1 185 ? 16.971 -3.162 -16.652 1.00 93.31 185 LEU A O 1
ATOM 1411 N N . ALA A 1 186 ? 16.325 -3.227 -14.508 1.00 89.31 186 ALA A N 1
ATOM 1412 C CA . ALA A 1 186 ? 16.105 -4.669 -14.486 1.00 89.31 186 ALA A CA 1
ATOM 1413 C C . ALA A 1 186 ? 14.915 -5.100 -15.362 1.00 89.31 186 ALA A C 1
ATOM 1415 O O . ALA A 1 186 ? 14.979 -6.152 -15.989 1.00 89.31 186 ALA A O 1
ATOM 1416 N N . ALA A 1 187 ? 13.852 -4.294 -15.405 1.00 90.69 187 ALA A N 1
ATOM 1417 C CA . ALA A 1 187 ? 12.642 -4.576 -16.171 1.00 90.69 187 ALA A CA 1
ATOM 1418 C C . ALA A 1 187 ? 12.794 -4.301 -17.676 1.00 90.69 187 ALA A C 1
ATOM 1420 O O . ALA A 1 187 ? 12.360 -5.107 -18.492 1.00 90.69 187 ALA A O 1
ATOM 1421 N N . TYR A 1 188 ? 13.397 -3.169 -18.044 1.00 90.62 188 TYR A N 1
ATOM 1422 C CA . TYR A 1 188 ? 13.410 -2.664 -19.424 1.0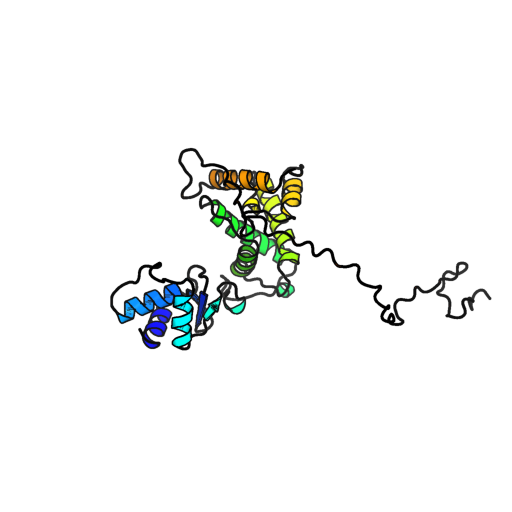0 90.62 188 TYR A CA 1
ATOM 1423 C C . TYR A 1 188 ? 14.803 -2.602 -20.057 1.00 90.62 188 TYR A C 1
ATOM 1425 O O . TYR A 1 188 ? 14.923 -2.281 -21.234 1.00 90.62 188 TYR A O 1
ATOM 1433 N N . GLY A 1 189 ? 15.866 -2.893 -19.305 1.00 91.12 189 GLY A N 1
ATOM 1434 C CA . GLY A 1 189 ? 17.244 -2.894 -19.807 1.00 91.12 189 GLY A CA 1
ATOM 1435 C C . GLY A 1 189 ? 17.930 -1.527 -19.820 1.00 91.12 189 GLY A C 1
ATOM 1436 O O . GLY A 1 189 ? 19.154 -1.479 -19.923 1.00 91.12 189 GLY A O 1
ATOM 1437 N N . ASP A 1 190 ? 17.188 -0.435 -19.611 1.00 91.69 190 ASP A N 1
ATOM 1438 C CA . ASP A 1 190 ? 17.722 0.926 -19.613 1.00 91.69 190 ASP A CA 1
ATOM 1439 C C . ASP A 1 190 ? 17.410 1.683 -18.322 1.00 91.69 190 ASP A C 1
ATOM 1441 O O . ASP A 1 190 ? 16.309 1.637 -17.769 1.00 91.69 190 ASP A O 1
ATOM 1445 N N . ARG A 1 191 ? 18.398 2.439 -17.835 1.00 93.50 191 ARG A N 1
ATOM 1446 C CA . ARG A 1 191 ? 18.229 3.278 -16.648 1.00 93.50 191 ARG A CA 1
ATOM 1447 C C . ARG A 1 191 ? 17.633 4.634 -17.045 1.00 93.50 191 ARG A C 1
ATOM 1449 O O . ARG A 1 191 ? 18.215 5.319 -17.884 1.00 93.50 191 ARG A O 1
ATOM 1456 N N . PRO A 1 192 ? 16.547 5.093 -16.401 1.00 95.00 192 PRO A N 1
ATOM 1457 C CA . PRO A 1 192 ? 15.952 6.378 -16.733 1.00 95.00 192 PRO A CA 1
ATOM 1458 C C . PRO A 1 192 ? 16.846 7.532 -16.267 1.00 95.00 192 PRO A C 1
ATOM 1460 O O . PRO A 1 192 ? 17.295 7.550 -15.119 1.00 95.00 192 PRO A O 1
ATOM 1463 N N . GLU A 1 193 ? 17.035 8.533 -17.130 1.00 93.88 193 GLU A N 1
ATOM 1464 C CA . GLU A 1 193 ? 17.770 9.764 -16.798 1.00 93.88 193 GLU A CA 1
ATOM 1465 C C . GLU A 1 193 ? 17.089 10.538 -15.659 1.00 93.88 193 GLU A C 1
ATOM 1467 O O . GLU A 1 193 ? 17.739 10.988 -14.716 1.00 93.88 193 GLU A O 1
ATOM 1472 N N . ASN A 1 194 ? 15.754 10.631 -15.706 1.00 95.31 194 ASN A N 1
ATOM 1473 C CA . ASN A 1 194 ? 14.939 11.228 -14.652 1.00 95.31 194 ASN A CA 1
ATOM 1474 C C . ASN A 1 194 ? 13.944 10.195 -14.087 1.00 95.31 194 ASN A C 1
ATOM 1476 O O . ASN A 1 194 ? 12.852 10.024 -14.643 1.00 95.31 194 ASN A O 1
ATOM 1480 N N . PRO A 1 195 ? 14.284 9.526 -12.967 1.00 95.75 195 PRO A N 1
ATOM 1481 C CA . PRO A 1 195 ? 13.438 8.503 -12.354 1.00 95.75 195 PRO A CA 1
ATOM 1482 C C . PRO A 1 195 ? 12.029 8.987 -11.990 1.00 95.75 195 PRO A C 1
ATOM 1484 O O . PRO A 1 195 ? 11.069 8.252 -12.191 1.00 95.75 195 PRO A O 1
ATOM 1487 N N . ASN A 1 196 ? 11.878 10.229 -11.516 1.00 95.75 196 ASN A N 1
ATOM 1488 C CA . ASN A 1 196 ? 10.567 10.768 -11.135 1.00 95.75 196 ASN A CA 1
ATOM 1489 C C . ASN A 1 196 ? 9.681 11.036 -12.356 1.00 95.75 196 ASN A C 1
ATOM 1491 O O . ASN A 1 196 ? 8.496 10.720 -12.335 1.00 95.75 196 ASN A O 1
ATOM 1495 N N . ALA A 1 197 ? 10.250 11.574 -13.438 1.00 95.69 197 ALA A N 1
ATOM 1496 C CA . ALA A 1 197 ? 9.508 11.767 -14.683 1.00 95.69 197 ALA A CA 1
ATOM 1497 C C . ALA A 1 197 ? 9.142 10.427 -15.343 1.00 95.69 197 ALA A C 1
ATOM 1499 O O . ALA A 1 197 ? 8.064 10.297 -15.919 1.00 95.69 197 ALA A O 1
ATOM 1500 N N . HIS A 1 198 ? 10.018 9.420 -15.246 1.00 96.81 198 HIS A N 1
ATOM 1501 C CA . HIS A 1 198 ? 9.708 8.055 -15.670 1.00 96.81 198 HIS A CA 1
ATOM 1502 C C . HIS A 1 198 ? 8.550 7.472 -14.857 1.00 96.81 198 HIS A C 1
ATOM 1504 O O . HIS A 1 198 ? 7.570 7.015 -15.429 1.00 96.81 198 HIS A O 1
ATOM 1510 N N . ALA A 1 199 ? 8.627 7.546 -13.526 1.00 97.25 199 ALA A N 1
ATOM 1511 C CA . ALA A 1 199 ? 7.570 7.084 -12.635 1.00 97.25 199 ALA A CA 1
ATOM 1512 C C . ALA A 1 199 ? 6.229 7.759 -12.899 1.00 97.25 199 ALA A C 1
ATOM 1514 O O . ALA A 1 199 ? 5.229 7.070 -13.004 1.00 97.25 199 ALA A O 1
ATOM 1515 N N . ALA A 1 200 ? 6.196 9.076 -13.082 1.00 97.19 200 ALA A N 1
ATOM 1516 C CA . ALA A 1 200 ? 4.943 9.779 -13.329 1.00 97.19 200 ALA A CA 1
ATOM 1517 C C . ALA A 1 200 ? 4.261 9.342 -14.647 1.00 97.19 200 ALA A C 1
ATOM 1519 O O . ALA A 1 200 ? 3.033 9.339 -14.727 1.00 97.19 200 ALA A O 1
ATOM 1520 N N . ARG A 1 201 ? 5.040 8.935 -15.665 1.00 97.12 201 ARG A N 1
ATOM 1521 C CA . ARG A 1 201 ? 4.510 8.314 -16.892 1.00 97.12 201 ARG A CA 1
ATOM 1522 C C . ARG A 1 201 ? 3.996 6.899 -16.630 1.00 97.12 201 ARG A C 1
ATOM 1524 O O . ARG A 1 201 ? 2.847 6.626 -16.944 1.00 97.12 201 ARG A O 1
ATOM 1531 N N . GLU A 1 202 ? 4.800 6.047 -15.996 1.00 97.88 202 GLU A N 1
ATOM 1532 C CA . GLU A 1 202 ? 4.410 4.673 -15.630 1.00 97.88 202 GLU A CA 1
ATOM 1533 C C . GLU A 1 202 ? 3.155 4.630 -14.747 1.00 97.88 202 GLU A C 1
ATOM 1535 O O . GLU A 1 202 ? 2.301 3.774 -14.934 1.00 97.88 202 GLU A O 1
ATOM 1540 N N . GLN A 1 203 ? 2.994 5.583 -13.826 1.00 98.44 203 GLN A N 1
ATOM 1541 C CA . GLN A 1 203 ? 1.794 5.711 -12.996 1.00 98.44 203 GLN A CA 1
ATOM 1542 C C . GLN A 1 203 ? 0.547 5.955 -13.850 1.00 98.44 203 GLN A C 1
ATOM 1544 O O . GLN A 1 203 ? -0.489 5.339 -13.613 1.00 98.44 203 GLN A O 1
ATOM 1549 N N . LEU A 1 204 ? 0.636 6.850 -14.841 1.00 98.50 204 LEU A N 1
ATOM 1550 C CA . LEU A 1 204 ? -0.471 7.109 -15.759 1.00 98.50 204 LEU A CA 1
ATOM 1551 C C . LEU A 1 204 ? -0.808 5.864 -16.581 1.00 98.50 204 LEU A C 1
ATOM 1553 O O . LEU A 1 204 ? -1.985 5.541 -16.727 1.00 98.50 204 LEU A O 1
ATOM 1557 N N . GLU A 1 205 ? 0.212 5.150 -17.055 1.00 98.38 205 GLU A N 1
ATOM 1558 C CA . GLU A 1 205 ? 0.025 3.880 -17.754 1.00 98.38 205 GLU A CA 1
ATOM 1559 C C . GLU A 1 205 ? -0.591 2.816 -16.841 1.00 98.38 205 GLU A C 1
ATOM 1561 O O . GLU A 1 205 ? -1.514 2.141 -17.272 1.00 98.38 205 GLU A O 1
ATOM 1566 N N . CYS A 1 206 ? -0.212 2.730 -15.560 1.00 98.62 206 CYS A N 1
ATOM 1567 C CA . CYS A 1 206 ? -0.890 1.863 -14.588 1.00 98.62 206 CYS A CA 1
ATOM 1568 C C . CYS A 1 206 ? -2.384 2.196 -14.494 1.00 98.62 206 CYS A C 1
ATOM 1570 O O . CYS A 1 206 ? -3.219 1.299 -14.582 1.00 98.62 206 CYS A O 1
ATOM 1572 N N . TYR A 1 207 ? -2.743 3.475 -14.348 1.00 98.62 207 TYR A N 1
ATOM 1573 C CA . TYR A 1 207 ? -4.152 3.859 -14.234 1.00 98.62 207 TYR A CA 1
ATOM 1574 C C . TYR A 1 207 ? -4.954 3.541 -15.502 1.00 98.62 207 TYR A C 1
ATOM 1576 O O . TYR A 1 207 ? -6.121 3.177 -15.405 1.00 98.62 207 TYR A O 1
ATOM 1584 N N . ARG A 1 208 ? -4.343 3.683 -16.683 1.00 98.56 208 ARG A N 1
ATOM 1585 C CA . ARG A 1 208 ? -4.963 3.332 -17.969 1.00 98.56 208 ARG A CA 1
ATOM 1586 C C . ARG A 1 208 ? -5.098 1.824 -18.133 1.00 98.56 208 ARG A C 1
ATOM 1588 O O . ARG A 1 208 ? -6.171 1.348 -18.470 1.00 98.56 208 ARG A O 1
ATOM 1595 N N . PHE A 1 209 ? -4.024 1.088 -17.866 1.00 98.56 209 PHE A N 1
ATOM 1596 C CA . PHE A 1 209 ? -3.945 -0.358 -18.051 1.00 98.56 209 PHE A CA 1
ATOM 1597 C C . PHE A 1 209 ? -4.897 -1.115 -17.122 1.00 98.56 209 PHE A C 1
ATOM 1599 O O . PHE A 1 209 ? -5.486 -2.113 -17.519 1.00 98.56 209 PHE A O 1
ATOM 1606 N N . PHE A 1 210 ? -5.062 -0.641 -15.884 1.00 98.06 210 PHE A N 1
ATOM 1607 C CA . PHE A 1 210 ? -5.917 -1.278 -14.880 1.00 98.06 210 PHE A CA 1
ATOM 1608 C C . PHE A 1 210 ? -7.295 -0.613 -14.728 1.00 98.06 210 PHE A C 1
ATOM 1610 O O . PHE A 1 210 ? -7.934 -0.803 -13.692 1.00 98.06 210 PHE A O 1
ATOM 1617 N N . ASP A 1 211 ? -7.743 0.156 -15.729 1.00 97.38 211 ASP A N 1
ATOM 1618 C CA . ASP A 1 211 ? -9.067 0.796 -15.786 1.00 97.38 211 ASP A CA 1
ATOM 1619 C C . ASP A 1 211 ? -9.436 1.543 -14.493 1.00 97.38 211 ASP A C 1
ATOM 1621 O O . ASP A 1 211 ? -10.446 1.274 -13.833 1.00 97.38 211 ASP A O 1
ATOM 1625 N N . ALA A 1 212 ? -8.575 2.475 -14.085 1.00 98.06 212 ALA A N 1
ATOM 1626 C CA . ALA A 1 212 ? -8.701 3.133 -12.797 1.00 98.06 212 ALA A CA 1
ATOM 1627 C C . ALA A 1 212 ? -10.035 3.875 -12.633 1.00 98.06 212 ALA A C 1
ATOM 1629 O O . ALA A 1 212 ? -10.421 4.724 -13.440 1.00 98.06 212 ALA A O 1
ATOM 1630 N N . ALA A 1 213 ? -10.697 3.648 -11.501 1.00 97.38 213 ALA A N 1
ATOM 1631 C CA . ALA A 1 213 ? -11.866 4.415 -11.110 1.00 97.38 213 ALA A CA 1
ATOM 1632 C C . ALA A 1 213 ? -11.514 5.909 -11.013 1.00 97.38 213 ALA A C 1
ATOM 1634 O O . ALA A 1 213 ? -10.525 6.294 -10.379 1.00 97.38 213 ALA A O 1
ATOM 1635 N N . GLY A 1 214 ? -12.341 6.753 -11.635 1.00 96.00 214 GLY A N 1
ATOM 1636 C CA . GLY A 1 214 ? -12.127 8.200 -11.699 1.00 96.00 214 GLY A CA 1
ATOM 1637 C C . GLY A 1 214 ? -11.137 8.658 -12.775 1.00 96.00 214 GLY A C 1
ATOM 1638 O O . GLY A 1 214 ? -10.786 9.839 -12.787 1.00 96.00 214 GLY A O 1
ATOM 1639 N N . LEU A 1 215 ? -10.683 7.766 -13.666 1.00 96.00 215 LEU A N 1
ATOM 1640 C CA . LEU A 1 215 ? -9.888 8.151 -14.830 1.00 96.00 215 LEU A CA 1
ATOM 1641 C C . LEU A 1 215 ? -10.734 9.019 -15.787 1.00 96.00 215 LEU A C 1
ATOM 1643 O O . LEU A 1 215 ? -11.855 8.635 -16.130 1.00 96.00 215 LEU A O 1
ATOM 1647 N N . PRO A 1 216 ? -10.237 10.193 -16.218 1.00 96.56 216 PRO A N 1
ATOM 1648 C CA . PRO A 1 216 ? -10.932 11.022 -17.196 1.00 96.56 216 PRO A CA 1
ATOM 1649 C C . PRO A 1 216 ? -11.088 10.328 -18.558 1.00 96.56 216 PRO A C 1
ATOM 1651 O O . PRO A 1 216 ? -10.262 9.503 -18.942 1.00 96.56 216 PRO A O 1
ATOM 1654 N N . ALA A 1 217 ? -12.117 10.712 -19.319 1.00 94.44 217 ALA A N 1
ATOM 1655 C CA . ALA A 1 217 ? -12.423 10.112 -20.624 1.00 94.44 217 ALA A CA 1
ATOM 1656 C C . ALA A 1 217 ? -11.319 10.307 -21.685 1.00 94.44 217 ALA A C 1
ATOM 1658 O O . ALA A 1 217 ? -11.242 9.534 -22.633 1.00 94.44 217 ALA A O 1
ATOM 1659 N N . ASP A 1 218 ? -10.455 11.314 -21.525 1.00 95.38 218 ASP A N 1
ATOM 1660 C CA . ASP A 1 218 ? -9.271 11.534 -22.369 1.00 95.38 218 ASP A CA 1
ATOM 1661 C C . ASP A 1 218 ? -8.063 10.663 -21.958 1.00 95.38 218 ASP A C 1
ATOM 1663 O O . ASP A 1 218 ? -6.958 10.830 -22.474 1.00 95.38 218 ASP A O 1
ATOM 1667 N N . GLY A 1 219 ? -8.260 9.734 -21.017 1.00 93.19 219 GLY A N 1
ATOM 1668 C CA . GLY A 1 219 ? -7.225 8.855 -20.486 1.00 93.19 219 GLY A CA 1
ATOM 1669 C C . GLY A 1 219 ? -6.337 9.519 -19.434 1.00 93.19 219 GLY A C 1
ATOM 1670 O O . GLY A 1 219 ? -5.343 8.917 -19.030 1.00 93.19 219 GLY A O 1
ATOM 1671 N N . GLY A 1 220 ? -6.651 10.739 -18.990 1.00 95.38 220 GLY A N 1
ATOM 1672 C CA . GLY A 1 220 ? -5.909 11.446 -17.953 1.00 95.38 220 GLY A CA 1
ATOM 1673 C C . GLY A 1 220 ? -4.529 11.942 -18.390 1.00 95.38 220 GLY A C 1
ATOM 1674 O O . GLY A 1 220 ? -4.084 11.776 -19.527 1.00 95.38 220 GLY A O 1
ATOM 1675 N N . SER A 1 221 ? -3.830 12.572 -17.448 1.00 95.25 221 SER A N 1
ATOM 1676 C CA . SER A 1 221 ? -2.535 13.206 -17.684 1.00 95.25 221 SER A CA 1
ATOM 1677 C C . SER A 1 221 ? -1.552 12.925 -16.557 1.00 95.25 221 SER A C 1
ATOM 1679 O O . SER A 1 221 ? -1.933 12.606 -15.427 1.00 95.25 221 SER A O 1
ATOM 1681 N N . VAL A 1 222 ? -0.263 13.047 -16.880 1.00 94.38 222 VAL A N 1
ATOM 1682 C CA . VAL A 1 222 ? 0.820 12.871 -15.913 1.00 94.38 222 VAL A CA 1
ATOM 1683 C C . VAL A 1 222 ? 0.634 13.884 -14.788 1.00 94.38 222 VAL A C 1
ATOM 1685 O O . VAL A 1 222 ? 0.427 15.074 -15.041 1.00 94.38 222 VAL A O 1
ATOM 1688 N N . ALA A 1 223 ? 0.696 13.414 -13.541 1.00 83.81 223 ALA A N 1
ATOM 1689 C CA . ALA A 1 223 ? 0.556 14.296 -12.395 1.00 83.81 223 ALA A CA 1
ATOM 1690 C C . ALA A 1 223 ? 1.656 15.373 -12.433 1.00 83.81 223 ALA A C 1
ATOM 1692 O O . ALA A 1 223 ? 2.833 15.039 -12.614 1.00 83.81 223 ALA A O 1
ATOM 1693 N N . PRO A 1 224 ? 1.311 16.661 -12.263 1.00 78.06 224 PRO A N 1
ATOM 1694 C CA . PRO A 1 224 ? 2.325 17.695 -12.194 1.00 78.06 224 PRO A CA 1
ATOM 1695 C C . PRO A 1 224 ? 3.231 17.423 -10.986 1.00 78.06 224 PRO A C 1
ATOM 1697 O O . PRO A 1 224 ? 2.741 16.981 -9.939 1.00 78.06 224 PRO A O 1
ATOM 1700 N N . PRO A 1 225 ? 4.543 17.692 -11.092 1.00 71.31 225 PRO A N 1
ATOM 1701 C CA . PRO A 1 225 ? 5.434 17.559 -9.953 1.00 71.31 225 PRO A CA 1
ATOM 1702 C C . PRO A 1 225 ? 4.909 18.432 -8.813 1.00 71.31 225 PRO A C 1
ATOM 1704 O O . PRO A 1 225 ? 4.651 19.624 -8.999 1.00 71.31 225 PRO A O 1
ATOM 1707 N N . LYS A 1 226 ? 4.740 17.849 -7.621 1.00 74.50 226 LYS A N 1
ATOM 1708 C CA . LYS A 1 226 ? 4.383 18.643 -6.445 1.00 74.50 226 LYS A CA 1
ATOM 1709 C C . LYS A 1 226 ? 5.515 19.637 -6.200 1.00 74.50 226 LYS A C 1
ATOM 1711 O O . LYS A 1 226 ? 6.659 19.240 -5.966 1.00 74.50 226 LYS A O 1
ATOM 1716 N N . VAL A 1 227 ? 5.195 20.930 -6.240 1.00 57.62 227 VAL A N 1
ATOM 1717 C CA . VAL A 1 227 ? 6.121 21.994 -5.842 1.00 57.62 227 VAL A CA 1
ATOM 1718 C C . VAL A 1 227 ? 6.236 21.952 -4.325 1.00 57.62 227 VAL A C 1
ATOM 1720 O O . VAL A 1 227 ? 5.625 22.724 -3.596 1.00 57.62 227 VAL A O 1
ATOM 1723 N N . VAL A 1 228 ? 7.010 21.004 -3.819 1.00 56.44 228 VAL A N 1
ATOM 1724 C CA 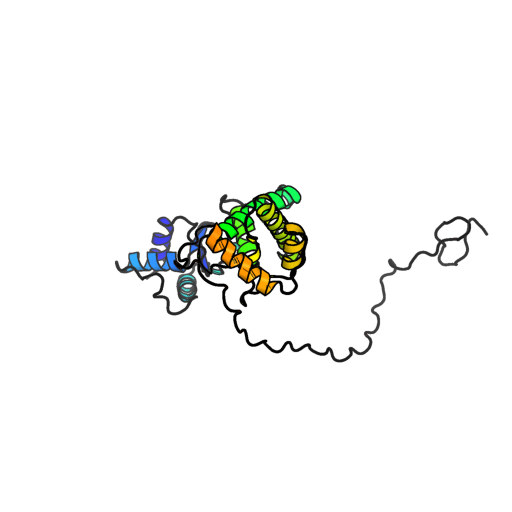. VAL A 1 228 ? 7.551 21.122 -2.476 1.00 56.44 228 VAL A CA 1
ATOM 1725 C C . VAL A 1 228 ? 8.693 22.110 -2.587 1.00 56.44 228 VAL A C 1
ATOM 1727 O O . VAL A 1 228 ? 9.718 21.804 -3.204 1.00 56.44 228 VAL A O 1
ATOM 1730 N N . ALA A 1 229 ? 8.496 23.307 -2.022 1.00 45.81 229 ALA A N 1
ATOM 1731 C CA . ALA A 1 229 ? 9.594 24.220 -1.750 1.00 45.81 229 ALA A CA 1
ATOM 1732 C C . ALA A 1 229 ? 10.713 23.364 -1.169 1.00 45.81 229 ALA A C 1
ATOM 1734 O O . ALA A 1 229 ? 10.491 22.648 -0.188 1.00 45.81 229 ALA A O 1
ATOM 1735 N N . ALA A 1 230 ? 11.860 23.331 -1.847 1.00 46.62 230 ALA A N 1
ATOM 1736 C CA . ALA A 1 230 ? 13.002 22.613 -1.332 1.00 46.62 230 ALA A CA 1
ATOM 1737 C C . ALA A 1 230 ? 13.255 23.214 0.047 1.00 46.62 230 ALA A C 1
ATOM 1739 O O . ALA A 1 230 ? 13.748 24.337 0.143 1.00 46.62 230 ALA A O 1
ATOM 1740 N N . ALA A 1 231 ? 12.864 22.500 1.110 1.00 44.28 231 ALA A N 1
ATOM 1741 C CA . ALA A 1 231 ? 13.356 22.809 2.433 1.00 44.28 231 ALA A CA 1
ATOM 1742 C C . ALA A 1 231 ? 14.865 22.878 2.226 1.00 44.28 231 ALA A C 1
ATOM 1744 O O . ALA A 1 231 ? 15.414 21.910 1.674 1.00 44.28 231 ALA A O 1
ATOM 1745 N N . PRO A 1 232 ? 15.510 24.030 2.494 1.00 36.41 232 PRO A N 1
ATOM 1746 C CA . PRO A 1 232 ? 16.919 24.167 2.223 1.00 36.41 232 PRO A CA 1
ATOM 1747 C C . PRO A 1 232 ? 17.551 22.980 2.917 1.00 36.41 232 PRO A C 1
ATOM 1749 O O . PRO A 1 232 ? 17.443 22.834 4.138 1.00 36.41 232 PRO A O 1
ATOM 1752 N N . LYS A 1 233 ? 18.146 22.079 2.126 1.00 44.75 233 LYS A N 1
ATOM 1753 C CA . LYS A 1 233 ? 19.093 21.134 2.673 1.00 44.75 233 LYS A CA 1
ATOM 1754 C C . LYS A 1 233 ? 20.162 22.059 3.208 1.00 44.75 233 LYS A C 1
ATOM 1756 O O . LYS A 1 233 ? 21.077 22.448 2.486 1.00 44.75 233 LYS A O 1
ATOM 1761 N N . THR A 1 234 ? 20.054 22.417 4.481 1.00 37.44 234 THR A N 1
ATOM 1762 C CA . THR A 1 234 ? 21.230 22.617 5.282 1.00 37.44 234 THR A CA 1
ATOM 1763 C C . THR A 1 234 ? 21.921 21.259 5.191 1.00 37.44 234 THR A C 1
ATOM 1765 O O . THR A 1 234 ? 21.795 20.373 6.030 1.00 37.44 234 THR A O 1
ATOM 1768 N N . ARG A 1 235 ? 22.715 21.085 4.123 1.00 44.91 235 ARG A N 1
ATOM 1769 C CA . ARG A 1 235 ? 24.065 20.607 4.320 1.00 44.91 235 ARG A CA 1
ATOM 1770 C C . ARG A 1 235 ? 24.529 21.472 5.475 1.00 44.91 235 ARG A C 1
ATOM 1772 O O . ARG A 1 235 ? 24.932 22.613 5.285 1.00 44.91 235 ARG A O 1
ATOM 1779 N N . ARG A 1 236 ? 24.393 20.946 6.693 1.00 38.84 236 ARG A N 1
ATOM 1780 C CA . ARG A 1 236 ? 25.391 21.206 7.701 1.00 38.84 236 ARG A CA 1
ATOM 1781 C C . ARG A 1 236 ? 26.659 20.820 6.966 1.00 38.84 236 ARG A C 1
ATOM 1783 O O . ARG A 1 236 ? 26.970 19.640 6.830 1.00 38.84 236 ARG A O 1
ATOM 1790 N N . THR A 1 2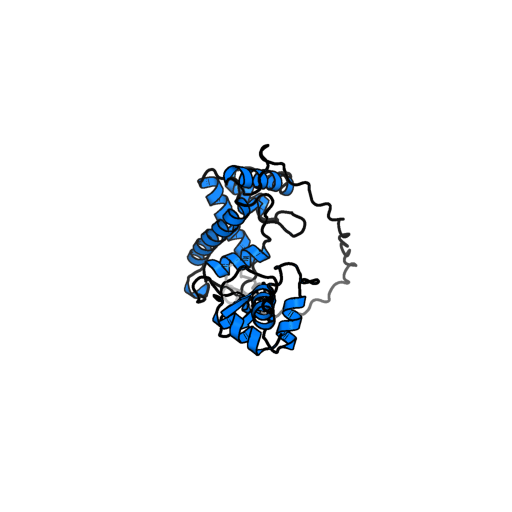37 ? 27.314 21.815 6.377 1.00 39.53 237 THR A N 1
ATOM 1791 C CA . THR A 1 237 ? 28.757 21.845 6.348 1.00 39.53 237 THR A CA 1
ATOM 1792 C C . THR A 1 237 ? 29.114 21.471 7.769 1.00 39.53 237 THR A C 1
ATOM 1794 O O . THR A 1 237 ? 28.900 22.229 8.716 1.00 39.53 237 THR A O 1
ATOM 1797 N N . ALA A 1 238 ? 29.453 20.196 7.951 1.00 43.84 238 ALA A N 1
ATOM 1798 C CA . ALA A 1 238 ? 30.083 19.785 9.171 1.00 43.84 238 ALA A CA 1
ATOM 1799 C C . ALA A 1 238 ? 31.273 20.730 9.266 1.00 43.84 238 ALA A C 1
ATOM 1801 O O . ALA A 1 238 ? 32.132 20.727 8.382 1.00 43.84 238 ALA A O 1
ATOM 1802 N N . ALA A 1 239 ? 31.261 21.603 10.274 1.00 48.62 239 ALA A N 1
ATOM 1803 C CA . ALA A 1 239 ? 32.477 22.267 10.691 1.00 48.62 239 ALA A CA 1
ATOM 1804 C C . ALA A 1 239 ? 33.556 21.175 10.741 1.00 48.62 239 ALA A C 1
ATOM 1806 O O . ALA A 1 239 ? 33.235 20.074 11.218 1.00 48.62 239 ALA A O 1
ATOM 1807 N N . PRO A 1 240 ? 34.762 21.403 10.192 1.00 44.41 240 PRO A N 1
ATOM 1808 C CA . PRO A 1 240 ? 35.809 20.397 10.224 1.00 44.41 240 PRO A CA 1
ATOM 1809 C C . PRO A 1 240 ? 35.933 19.925 11.670 1.00 44.41 240 PRO A C 1
ATOM 1811 O O . PRO A 1 240 ? 36.253 20.706 12.566 1.00 44.41 240 PRO A O 1
ATOM 1814 N N . LYS A 1 241 ? 35.561 18.663 11.918 1.00 43.66 241 LYS A N 1
ATOM 1815 C CA . LYS A 1 241 ? 35.759 18.056 13.228 1.00 43.66 241 LYS A CA 1
ATOM 1816 C C . LYS A 1 241 ? 37.256 18.142 13.478 1.00 43.66 241 LYS A C 1
ATOM 1818 O O . LYS A 1 241 ? 38.033 17.601 12.692 1.00 43.66 241 LYS A O 1
ATOM 1823 N N . ALA A 1 242 ? 37.638 18.810 14.564 1.00 52.12 242 ALA A N 1
ATOM 1824 C CA . ALA A 1 242 ? 38.958 18.634 15.145 1.00 52.12 242 ALA A CA 1
ATOM 1825 C C . ALA A 1 242 ? 39.255 17.122 15.207 1.00 52.12 242 ALA A C 1
ATOM 1827 O O . ALA A 1 242 ? 38.330 16.348 15.495 1.00 52.12 242 ALA A O 1
ATOM 1828 N N . PRO A 1 243 ? 40.482 16.681 14.878 1.00 42.62 243 PRO A N 1
ATOM 1829 C CA . PRO A 1 243 ? 40.798 15.265 14.783 1.00 42.62 243 PRO A CA 1
ATOM 1830 C C . PRO A 1 243 ? 40.409 14.575 16.088 1.00 42.62 243 PRO A C 1
ATOM 1832 O O . PRO A 1 243 ? 40.892 14.917 17.167 1.00 42.62 243 PRO A O 1
ATOM 1835 N N . ALA A 1 244 ? 39.480 13.627 15.980 1.00 44.94 244 ALA A N 1
ATOM 1836 C CA . ALA A 1 244 ? 39.082 12.801 17.099 1.00 44.94 244 ALA A CA 1
ATOM 1837 C C . ALA A 1 244 ? 40.315 12.025 17.571 1.00 44.94 244 ALA A C 1
ATOM 1839 O O . ALA A 1 244 ? 40.911 11.264 16.805 1.00 44.94 244 ALA A O 1
ATOM 1840 N N . VAL A 1 245 ? 40.693 12.227 18.833 1.00 52.19 245 VAL A N 1
ATOM 1841 C CA . VAL A 1 245 ? 41.672 11.385 19.520 1.00 52.19 245 VAL A CA 1
ATOM 1842 C C . VAL A 1 245 ? 41.191 9.942 19.392 1.00 52.19 245 VAL A C 1
ATOM 1844 O O . VAL A 1 245 ? 40.079 9.607 19.809 1.00 52.19 245 VAL A O 1
ATOM 1847 N N . LYS A 1 246 ? 42.007 9.107 18.741 1.00 46.41 246 LYS A N 1
ATOM 1848 C CA . LYS A 1 246 ? 41.719 7.690 18.522 1.00 46.41 246 LYS A CA 1
ATOM 1849 C C . LYS A 1 246 ? 41.456 7.034 19.876 1.00 46.41 246 LYS A C 1
ATOM 1851 O O . LYS A 1 246 ? 42.328 7.000 20.740 1.00 46.41 246 LYS A O 1
ATOM 1856 N N . ARG A 1 247 ? 40.246 6.506 20.054 1.00 44.25 247 ARG A N 1
ATOM 1857 C CA . ARG A 1 247 ? 39.943 5.565 21.135 1.00 44.25 247 ARG A CA 1
ATOM 1858 C C . ARG A 1 247 ? 40.835 4.329 20.921 1.00 44.25 247 ARG A C 1
ATOM 1860 O O . ARG A 1 247 ? 40.924 3.889 19.773 1.00 44.25 247 ARG A O 1
ATOM 1867 N N . PRO A 1 248 ? 41.504 3.784 21.950 1.00 48.16 248 PRO A N 1
ATOM 1868 C CA . PRO A 1 248 ? 42.373 2.627 21.771 1.00 48.16 248 PRO A CA 1
ATOM 1869 C C . PRO A 1 248 ? 41.566 1.433 21.247 1.00 48.16 248 PRO A C 1
ATOM 1871 O O . PRO A 1 248 ? 40.518 1.079 21.792 1.00 48.16 248 PRO A O 1
ATOM 1874 N N . THR A 1 249 ? 42.051 0.855 20.152 1.00 44.78 249 THR A N 1
ATOM 1875 C CA . THR A 1 249 ? 41.569 -0.389 19.554 1.00 44.78 249 THR A CA 1
ATOM 1876 C C . THR A 1 249 ? 41.705 -1.533 20.558 1.00 44.78 249 THR A C 1
ATOM 1878 O O . THR A 1 249 ? 42.704 -1.643 21.270 1.00 44.78 249 THR A O 1
ATOM 1881 N N . LYS A 1 250 ? 40.685 -2.397 20.635 1.00 47.09 250 LYS A N 1
ATOM 1882 C CA . LYS A 1 250 ? 40.789 -3.670 21.360 1.00 47.09 250 LYS A CA 1
ATOM 1883 C C . LYS A 1 250 ? 41.918 -4.517 20.736 1.00 47.09 250 LYS A C 1
ATOM 1885 O O . LYS A 1 250 ? 42.086 -4.453 19.520 1.00 47.09 250 LYS A O 1
ATOM 1890 N N . PRO A 1 251 ? 42.638 -5.355 21.508 1.00 55.22 251 PRO A N 1
ATOM 1891 C CA . PRO A 1 251 ? 43.809 -6.108 21.029 1.00 55.22 251 PRO A CA 1
ATOM 1892 C C . PRO A 1 251 ? 43.572 -7.134 19.902 1.00 55.22 251 PRO A C 1
ATOM 1894 O O . PRO A 1 251 ? 44.523 -7.790 19.498 1.00 55.22 251 PRO A O 1
ATOM 1897 N N . ALA A 1 252 ? 42.337 -7.314 19.425 1.00 57.94 252 ALA A N 1
ATOM 1898 C CA . ALA A 1 252 ? 41.964 -8.388 18.501 1.00 57.94 252 ALA A CA 1
ATOM 1899 C C . ALA A 1 252 ? 42.094 -8.035 17.003 1.00 57.94 252 ALA A C 1
ATOM 1901 O O . ALA A 1 252 ? 42.022 -8.941 16.186 1.00 57.94 252 ALA A O 1
ATOM 1902 N N . ASP A 1 253 ? 42.328 -6.764 16.648 1.00 57.75 253 ASP A N 1
ATOM 1903 C CA . ASP A 1 253 ? 42.437 -6.303 15.246 1.00 57.75 253 ASP A CA 1
ATOM 1904 C C . ASP A 1 253 ? 43.872 -5.898 14.847 1.00 57.75 253 ASP A C 1
ATOM 1906 O O . ASP A 1 253 ? 44.071 -5.021 14.006 1.00 57.75 253 ASP A O 1
ATOM 1910 N N . ILE A 1 254 ? 44.903 -6.491 15.458 1.00 59.22 254 ILE A N 1
ATOM 1911 C CA . ILE A 1 254 ? 46.277 -6.345 14.950 1.00 59.22 254 ILE A CA 1
ATOM 1912 C C . ILE A 1 254 ? 46.471 -7.421 13.873 1.00 59.22 254 ILE A C 1
ATOM 1914 O O . ILE A 1 254 ? 46.379 -8.602 14.212 1.00 59.22 254 ILE A O 1
ATOM 1918 N N . PRO A 1 255 ? 46.726 -7.060 12.599 1.00 60.00 255 PRO A N 1
ATOM 1919 C CA . PRO A 1 255 ? 47.060 -8.041 11.573 1.00 60.00 255 PRO A CA 1
ATOM 1920 C C . PRO A 1 255 ? 48.252 -8.886 12.035 1.00 60.00 255 PRO A C 1
ATOM 1922 O O . PRO A 1 255 ? 49.299 -8.338 12.378 1.00 60.00 255 PRO A O 1
ATOM 1925 N N . LEU A 1 256 ? 48.078 -10.209 12.093 1.00 66.75 256 LEU A N 1
ATOM 1926 C CA . LEU A 1 256 ? 49.160 -11.131 12.435 1.00 66.75 256 LEU A CA 1
ATOM 1927 C C . LEU A 1 256 ? 50.174 -11.124 11.289 1.00 66.75 256 LEU A C 1
ATOM 1929 O O . LEU A 1 256 ? 49.827 -11.448 10.154 1.00 66.75 256 LEU A O 1
ATOM 1933 N N . GLU A 1 257 ? 51.414 -10.738 11.576 1.00 80.19 257 GLU A N 1
ATOM 1934 C CA . GLU A 1 257 ? 52.499 -10.829 10.601 1.00 80.19 257 GLU A CA 1
ATOM 1935 C C . GLU A 1 257 ? 52.805 -12.305 10.323 1.00 80.19 257 GLU A C 1
ATOM 1937 O O . GLU A 1 257 ? 52.841 -13.125 11.239 1.00 80.19 257 GLU A O 1
ATOM 1942 N N . ILE A 1 258 ? 52.981 -12.667 9.054 1.00 84.62 258 ILE A N 1
ATOM 1943 C CA . ILE A 1 258 ? 53.184 -14.054 8.617 1.00 84.62 258 ILE A CA 1
ATOM 1944 C C . ILE A 1 258 ? 54.639 -14.224 8.176 1.00 84.62 258 ILE A C 1
ATOM 1946 O O . ILE A 1 258 ? 55.179 -13.381 7.461 1.00 84.62 258 ILE A O 1
ATOM 1950 N N . CYS A 1 259 ? 55.277 -15.328 8.573 1.00 80.50 259 CYS A N 1
ATOM 1951 C CA . CYS A 1 259 ? 56.631 -15.661 8.145 1.00 80.50 259 CYS A CA 1
ATOM 1952 C C . CYS A 1 259 ? 56.666 -15.907 6.623 1.00 80.50 259 CYS A C 1
ATOM 1954 O O . CYS A 1 259 ? 55.941 -16.780 6.145 1.00 80.50 259 CYS A O 1
ATOM 1956 N N . PRO A 1 260 ? 57.533 -15.232 5.847 1.00 80.12 260 PRO A N 1
ATOM 1957 C CA . PRO A 1 260 ? 57.579 -15.403 4.393 1.00 80.12 260 PRO A CA 1
ATOM 1958 C C . PRO A 1 260 ? 58.185 -16.744 3.942 1.00 80.12 260 PRO A C 1
ATOM 1960 O O . PRO A 1 260 ? 58.095 -17.082 2.766 1.00 80.12 260 PRO A O 1
ATOM 1963 N N . THR A 1 261 ? 58.808 -17.502 4.852 1.00 76.12 261 THR A N 1
ATOM 1964 C CA . THR A 1 261 ? 59.509 -18.756 4.528 1.00 76.12 261 THR A CA 1
ATOM 1965 C C . THR A 1 261 ? 58.635 -19.991 4.742 1.00 76.12 261 THR A C 1
ATOM 1967 O O . THR A 1 261 ? 58.630 -20.892 3.910 1.00 76.12 261 THR A O 1
ATOM 1970 N N . CYS A 1 262 ? 57.890 -20.050 5.851 1.00 83.50 262 CYS A N 1
ATOM 1971 C CA . CYS A 1 262 ? 57.052 -21.206 6.202 1.00 83.50 262 CYS A CA 1
ATOM 1972 C C . CYS A 1 262 ? 55.565 -20.871 6.382 1.00 83.50 262 CYS A C 1
ATOM 1974 O O . CYS A 1 262 ? 54.781 -21.756 6.712 1.00 83.50 262 CYS A O 1
ATOM 1976 N N . PHE A 1 263 ? 55.174 -19.611 6.170 1.00 81.69 263 PHE A N 1
ATOM 1977 C CA . PHE A 1 263 ? 53.790 -19.123 6.207 1.00 81.69 263 PHE A CA 1
ATOM 1978 C C . PHE A 1 263 ? 53.042 -19.309 7.539 1.00 81.69 263 PHE A C 1
ATOM 1980 O O . PHE A 1 263 ? 51.824 -19.149 7.590 1.00 81.69 263 PHE A O 1
ATOM 1987 N N . MET A 1 264 ? 53.749 -19.583 8.639 1.00 83.12 264 MET A N 1
ATOM 1988 C CA . MET A 1 264 ? 53.170 -19.544 9.986 1.00 83.12 264 MET A CA 1
ATOM 1989 C C . MET A 1 264 ? 53.095 -18.113 10.530 1.00 83.12 264 MET A C 1
ATOM 1991 O O . MET A 1 264 ? 53.934 -17.268 10.209 1.00 83.12 264 MET A O 1
ATOM 1995 N N . ALA A 1 265 ? 52.087 -17.848 11.367 1.00 83.69 265 ALA A N 1
ATOM 1996 C CA . ALA A 1 265 ? 51.937 -16.570 12.057 1.00 83.69 265 ALA A CA 1
ATOM 1997 C C . ALA A 1 265 ? 53.125 -16.331 13.002 1.00 83.69 265 ALA A C 1
ATOM 1999 O O . ALA A 1 265 ? 53.482 -17.204 13.794 1.00 83.69 265 ALA A O 1
ATOM 2000 N N . LEU A 1 266 ? 53.739 -15.153 12.910 1.00 82.56 266 LEU A N 1
ATOM 2001 C CA . LEU A 1 266 ? 54.888 -14.780 13.719 1.00 82.56 266 LEU A CA 1
ATOM 2002 C C . LEU A 1 266 ? 54.455 -14.447 15.153 1.00 82.56 266 LEU A C 1
ATOM 2004 O O . LEU A 1 266 ? 53.451 -13.755 15.362 1.00 82.56 266 LEU A O 1
ATOM 2008 N N . PRO A 1 267 ? 55.227 -14.885 16.162 1.00 79.19 267 PRO A N 1
ATOM 2009 C CA . PRO A 1 267 ? 55.087 -14.366 17.508 1.00 79.19 267 PRO A CA 1
ATOM 2010 C C . PRO A 1 267 ? 55.479 -12.886 17.545 1.00 79.19 267 PRO A C 1
ATOM 2012 O O . PRO A 1 267 ? 56.121 -12.340 16.648 1.00 79.19 267 PRO A O 1
ATOM 2015 N N . ARG A 1 268 ? 55.132 -12.220 18.645 1.00 75.38 268 ARG A N 1
ATOM 2016 C CA . ARG A 1 268 ? 55.324 -10.772 18.821 1.00 75.38 268 ARG A CA 1
ATOM 2017 C C . ARG A 1 268 ? 56.792 -10.309 18.773 1.00 75.38 268 ARG A C 1
ATOM 2019 O O . ARG A 1 268 ? 57.038 -9.110 18.712 1.00 75.38 268 ARG A O 1
ATOM 2026 N N . SER A 1 269 ? 57.743 -11.241 18.841 1.00 78.81 269 SER A N 1
ATOM 2027 C CA . SER A 1 269 ? 59.180 -11.003 18.668 1.00 78.81 269 SER A CA 1
ATOM 2028 C C . SER A 1 269 ? 59.589 -10.759 17.210 1.00 78.81 269 SER A C 1
ATOM 2030 O O . SER A 1 269 ? 60.683 -10.250 16.985 1.00 78.81 269 SER A O 1
ATOM 2032 N N . GLY A 1 270 ? 58.752 -11.118 16.227 1.00 78.88 270 GLY A N 1
ATOM 2033 C CA . GLY A 1 270 ? 59.051 -10.980 14.795 1.00 78.88 270 GLY A CA 1
ATOM 2034 C C . GLY A 1 270 ? 60.020 -12.032 14.234 1.00 78.88 270 GLY A C 1
ATOM 2035 O O . GLY A 1 270 ? 60.375 -11.966 13.060 1.00 78.88 270 GLY A O 1
ATOM 2036 N N . VAL A 1 271 ? 60.439 -13.013 15.043 1.00 80.81 271 VAL A N 1
ATOM 2037 C CA . VAL A 1 271 ? 61.339 -14.108 14.641 1.00 80.81 271 VAL A CA 1
ATOM 2038 C C . VAL A 1 271 ? 60.559 -15.422 14.631 1.00 80.81 271 VAL A C 1
ATOM 2040 O O . VAL A 1 271 ? 59.791 -15.692 15.549 1.00 80.81 271 VAL A O 1
ATOM 2043 N N . CYS A 1 272 ? 60.722 -16.223 13.577 1.00 82.50 272 CYS A N 1
ATOM 2044 C CA . CYS A 1 272 ? 60.021 -17.497 13.426 1.00 82.50 272 CYS A CA 1
ATOM 2045 C C . CYS A 1 272 ? 60.756 -18.615 14.169 1.00 82.50 272 CYS A C 1
ATOM 2047 O O . CYS A 1 272 ? 61.847 -18.995 13.756 1.00 82.50 272 CYS A O 1
ATOM 2049 N N . ASP A 1 273 ? 60.124 -19.208 15.182 1.00 82.81 273 ASP A N 1
ATOM 2050 C CA . ASP A 1 273 ? 60.716 -20.298 15.974 1.00 82.81 273 ASP A CA 1
ATOM 2051 C C . ASP A 1 273 ? 60.987 -21.581 15.161 1.00 82.81 273 ASP A C 1
ATOM 2053 O O . ASP A 1 273 ? 61.756 -22.433 15.590 1.00 82.81 273 ASP A O 1
ATOM 2057 N N . ASN A 1 274 ? 60.367 -21.733 13.982 1.00 77.88 274 ASN A N 1
ATOM 2058 C CA . ASN A 1 274 ? 60.524 -22.911 13.119 1.00 77.88 274 ASN A CA 1
ATOM 2059 C C . ASN A 1 274 ? 61.544 -22.722 11.978 1.00 77.88 274 ASN A C 1
ATOM 2061 O O . ASN A 1 274 ? 61.886 -23.686 11.298 1.00 77.88 274 ASN A O 1
ATOM 2065 N N . CYS A 1 275 ? 61.981 -21.488 11.709 1.00 79.06 275 CYS A N 1
ATOM 2066 C CA . CYS A 1 275 ? 62.959 -21.172 10.654 1.00 79.06 275 CYS A CA 1
ATOM 2067 C C . CYS A 1 275 ? 64.227 -20.492 11.194 1.00 79.06 275 CYS A C 1
ATOM 2069 O O . CYS A 1 275 ? 65.054 -20.066 10.387 1.00 79.06 275 CYS A O 1
ATOM 2071 N N . ALA A 1 276 ? 64.326 -20.344 12.519 1.00 59.81 276 ALA A N 1
ATOM 2072 C CA . ALA A 1 276 ? 65.499 -19.839 13.225 1.00 59.81 276 ALA A CA 1
ATOM 2073 C C . ALA A 1 276 ? 66.604 -20.899 13.321 1.00 59.81 276 ALA A C 1
ATOM 2075 O O . ALA A 1 276 ? 66.269 -22.098 13.456 1.00 59.81 276 ALA A O 1
#

Secondary structure (DSSP, 8-state):
--HHHHHHHHTTS-S--S--SEEEEETTEEEEHHHHHHHHHHHHHS-PPPTT--SSTTHHHHHHHHTT-EEEETTSGGG---TTSS-EEHHHH-HHHHHHHHHHHHHHHHHHHHTBTT--B-HHHHHHHHHHHHTEE-SS-GGGTHHHHHHHHHHHHHHTT---GGGGBB-TTSPBPTTHHHHHHHHHSS--SSHHHHHHHHHHHHHHHTT-BT--TT---PPPPP----------------PPPPPPPPTT-SPPPB-TTT-PBPPTTS--TTT-

pLDDT: mean 85.09, std 15.87, range [36.41, 98.69]

Sequence (276 aa):
MSRHHVTSALAEQDGTGPREDFVLMHGGQAYGAEAVLSAAHHKATGTPVPDHDWTAKDQAARILRELGFRVLAGDDPDAVVPVSGSWRETSDVGADATREEWTAAARETLLEAARRYRATVTPKVLAIEVQRRSGIRTKQQMHYWLGEVLGRVALESAARDEPLLVSLVVDEAGRVGDGYAVAVLAAYGDRPENPNAHAAREQLECYRFFDAAGLPADGGSVAPPKVVAAAPKTRRTAAPKAPAVKRPTKPADIPLEICPTCFMALPRSGVCDNCA

Radius of gyration: 26.96 Å; chains: 1; bounding box: 96×47×51 Å